Protein 7XP1 (pdb70)

Structure (mmCIF, N/CA/C/O backbone):
data_7XP1
#
_entry.id   7XP1
#
_cell.length_a   74.021
_cell.length_b   74.021
_cell.length_c   186.543
_cell.angle_alpha   90.000
_cell.angle_beta   90.000
_cell.angle_gamma   90.000
#
_symmetry.space_group_name_H-M   'I 41 2 2'
#
loop_
_entity.id
_entity.type
_entity.pdbx_description
1 polymer 'Probable transcriptional regulator'
2 non-polymer 'ZINC ION'
3 non-polymer 'ALPHA-METHYLISOCITRIC ACID'
4 non-polymer 'SULFATE ION'
5 non-polymer GLYCEROL
6 water water
#
loop_
_atom_site.group_PDB
_atom_site.id
_atom_site.type_symbol
_atom_site.label_atom_id
_atom_site.label_alt_id
_atom_site.label_comp_id
_atom_site.label_asym_id
_atom_site.label_entity_id
_atom_site.label_seq_id
_atom_site.pdbx_PDB_ins_code
_atom_site.Cartn_x
_atom_site.Cartn_y
_atom_site.Cartn_z
_atom_site.occupancy
_atom_site.B_iso_or_equiv
_atom_site.auth_seq_id
_atom_site.auth_comp_id
_atom_site.auth_asym_id
_atom_site.auth_atom_id
_atom_site.pdbx_PDB_model_num
ATOM 1 N N . GLU A 1 2 ? 11.870 1.372 -44.392 1.00 63.10 16 GLU A N 1
ATOM 2 C CA . GLU A 1 2 ? 10.466 1.594 -44.064 1.00 60.91 16 GLU A CA 1
ATOM 3 C C . GLU A 1 2 ? 9.622 1.728 -45.327 1.00 76.52 16 GLU A C 1
ATOM 4 O O . GLU A 1 2 ? 10.145 2.009 -46.407 1.00 74.50 16 GLU A O 1
ATOM 10 N N . THR A 1 3 ? 8.315 1.528 -45.189 1.00 78.88 17 THR A N 1
ATOM 11 C CA . THR A 1 3 ? 7.403 1.698 -46.309 1.00 87.08 17 THR A CA 1
ATOM 12 C C . THR A 1 3 ? 6.840 3.116 -46.325 1.00 68.99 17 THR A C 1
ATOM 13 O O . THR A 1 3 ? 6.966 3.878 -45.364 1.00 66.01 17 THR A O 1
ATOM 17 N N . LEU A 1 4 ? 6.205 3.464 -47.446 1.00 74.07 18 LEU A N 1
ATOM 18 C CA . LEU A 1 4 ? 5.598 4.784 -47.570 1.00 60.15 18 LEU A CA 1
ATOM 19 C C . LEU A 1 4 ? 4.458 4.955 -46.574 1.00 68.41 18 LEU A C 1
ATOM 20 O O . LEU A 1 4 ? 4.259 6.047 -46.026 1.00 62.20 18 LEU A O 1
ATOM 25 N N . SER A 1 5 ? 3.698 3.883 -46.326 1.00 71.36 19 SER A N 1
ATOM 26 C CA . SER A 1 5 ? 2.627 3.944 -45.338 1.00 73.20 19 SER A CA 1
ATOM 27 C C . SER A 1 5 ? 3.163 4.307 -43.961 1.00 65.51 19 SER A C 1
ATOM 28 O O . SER A 1 5 ? 2.469 4.963 -43.175 1.00 67.99 19 SER A O 1
ATOM 31 N N . GLU A 1 6 ? 4.395 3.896 -43.654 1.00 64.71 20 GLU A N 1
ATOM 32 C CA . GLU A 1 6 ? 5.011 4.259 -42.385 1.00 66.49 20 GLU A CA 1
ATOM 33 C C . GLU A 1 6 ? 5.575 5.674 -42.410 1.00 56.88 20 GLU A C 1
ATOM 34 O O . GLU A 1 6 ? 5.606 6.341 -41.371 1.00 49.43 20 GLU A O 1
ATOM 40 N N . HIS A 1 7 ? 6.018 6.146 -43.577 1.00 56.76 21 HIS A N 1
ATOM 41 C CA . HIS A 1 7 ? 6.574 7.492 -43.676 1.00 48.40 21 HIS A CA 1
ATOM 42 C C . HIS A 1 7 ? 5.514 8.545 -43.378 1.00 52.79 21 HIS A C 1
ATOM 43 O O . HIS A 1 7 ? 5.678 9.376 -42.477 1.00 52.36 21 HIS A O 1
ATOM 50 N N . VAL A 1 8 ? 4.410 8.522 -44.129 1.00 51.50 22 VAL A N 1
ATOM 51 C CA . VAL A 1 8 ? 3.342 9.493 -43.925 1.00 53.53 22 VAL A CA 1
ATOM 52 C C . VAL A 1 8 ? 2.723 9.367 -42.541 1.00 48.13 22 VAL A C 1
ATOM 53 O O . VAL A 1 8 ? 2.149 10.335 -42.030 1.00 42.64 22 VAL A O 1
ATOM 57 N N . PHE A 1 9 ? 2.826 8.195 -41.913 1.00 42.63 23 PHE A N 1
ATOM 58 C CA . PHE A 1 9 ? 2.340 8.045 -40.545 1.00 42.37 23 PHE A CA 1
ATOM 59 C C . PHE A 1 9 ? 3.090 8.975 -39.597 1.00 59.59 23 PHE A C 1
ATOM 60 O O . PHE A 1 9 ? 2.485 9.813 -38.919 1.00 53.18 23 PHE A O 1
ATOM 68 N N . ARG A 1 10 ? 4.418 8.836 -39.533 1.00 39.34 24 ARG A N 1
ATOM 69 C CA . ARG A 1 10 ? 5.188 9.628 -38.582 1.00 39.91 24 ARG A CA 1
ATOM 70 C C . ARG A 1 10 ? 5.254 11.097 -38.973 1.00 34.48 24 ARG A C 1
ATOM 71 O O . ARG A 1 10 ? 5.456 11.948 -38.101 1.00 34.25 24 ARG A O 1
ATOM 79 N N . LYS A 1 11 ? 5.084 11.416 -40.256 1.00 36.71 25 LYS A N 1
ATOM 80 C CA . LYS A 1 11 ? 5.067 12.816 -40.662 1.00 44.30 25 LYS A CA 1
ATOM 81 C C . LYS A 1 11 ? 3.797 13.512 -40.185 1.00 49.98 25 LYS A C 1
ATOM 82 O O . LYS A 1 11 ? 3.845 14.664 -39.738 1.00 48.77 25 LYS A O 1
ATOM 88 N N . ILE A 1 12 ? 2.653 12.829 -40.268 1.00 39.49 26 ILE A N 1
ATOM 89 C CA . ILE A 1 12 ? 1.415 13.402 -39.751 1.00 47.16 26 ILE A CA 1
ATOM 90 C C . ILE A 1 12 ? 1.416 13.390 -38.227 1.00 50.92 26 ILE A C 1
ATOM 91 O O . ILE A 1 12 ? 1.003 14.364 -37.585 1.00 47.93 26 ILE A O 1
ATOM 96 N N . GLN A 1 13 ? 1.881 12.290 -37.623 1.00 42.26 27 GLN A N 1
ATOM 97 C CA . GLN A 1 13 ? 1.934 12.207 -36.165 1.00 43.41 27 GLN A CA 1
ATOM 98 C C . GLN A 1 13 ? 2.783 13.329 -35.580 1.00 38.78 27 GLN A C 1
ATOM 99 O O . GLN A 1 13 ? 2.417 13.929 -34.563 1.00 46.60 27 GLN A O 1
ATOM 105 N N . SER A 1 14 ? 3.914 13.638 -36.219 1.00 37.01 28 SER A N 1
ATOM 106 C CA . SER A 1 14 ? 4.750 14.736 -35.746 1.00 42.46 28 SER A CA 1
ATOM 107 C C . SER A 1 14 ? 4.067 16.085 -35.934 1.00 42.66 28 SER A C 1
ATOM 108 O O . SER A 1 14 ? 4.257 16.991 -35.115 1.00 45.92 28 SER A O 1
ATOM 111 N N . ALA A 1 15 ? 3.271 16.238 -36.996 1.00 37.82 29 ALA A N 1
ATOM 112 C CA . ALA A 1 15 ? 2.550 17.487 -37.214 1.00 46.56 29 ALA A CA 1
ATOM 113 C C . ALA A 1 15 ? 1.422 17.685 -36.210 1.00 39.57 29 ALA A C 1
ATOM 114 O O . ALA A 1 15 ? 0.989 18.822 -35.998 1.00 40.44 29 ALA A O 1
ATOM 116 N N . ILE A 1 16 ? 0.938 16.614 -35.592 1.00 36.21 30 ILE A N 1
ATOM 117 C CA . ILE A 1 16 ? -0.111 16.725 -34.583 1.00 38.85 30 ILE A CA 1
ATOM 118 C C . ILE A 1 16 ? 0.474 16.997 -33.207 1.00 46.13 30 ILE A C 1
ATOM 119 O O . ILE A 1 16 ? -0.000 17.878 -32.484 1.00 48.87 30 ILE A O 1
ATOM 124 N N . VAL A 1 17 ? 1.509 16.242 -32.831 1.00 39.37 31 VAL A N 1
ATOM 125 C CA . VAL A 1 17 ? 2.121 16.411 -31.516 1.00 37.67 31 VAL A CA 1
ATOM 126 C C . VAL A 1 17 ? 2.724 17.804 -31.383 1.00 40.77 31 VAL A C 1
ATOM 127 O O . VAL A 1 17 ? 2.639 18.436 -30.323 1.00 42.87 31 VAL A O 1
ATOM 131 N N . SER A 1 18 ? 3.325 18.312 -32.458 1.00 40.99 32 SER A N 1
ATOM 132 C CA . SER A 1 18 ? 3.959 19.624 -32.443 1.00 41.38 32 SER A CA 1
ATOM 133 C C . SER A 1 18 ? 2.962 20.772 -32.506 1.00 46.94 32 SER A C 1
ATOM 134 O O . SER A 1 18 ? 3.376 21.934 -32.424 1.00 44.10 32 SER A O 1
ATOM 137 N N . GLY A 1 19 ? 1.669 20.487 -32.645 1.00 39.42 33 GLY A N 1
ATOM 138 C CA . GLY A 1 19 ? 0.687 21.532 -32.824 1.00 42.77 33 GLY A CA 1
ATOM 139 C C . GLY A 1 19 ? 0.647 22.130 -34.211 1.00 51.76 33 GLY A C 1
ATOM 140 O O . GLY A 1 19 ? -0.145 23.053 -34.445 1.00 52.27 33 GLY A O 1
ATOM 141 N N . GLU A 1 20 ? 1.489 21.646 -35.130 1.00 44.70 34 GLU A N 1
ATOM 142 C CA . GLU A 1 20 ? 1.436 22.083 -36.521 1.00 47.43 34 GLU A CA 1
ATOM 143 C C . GLU A 1 20 ? 0.017 21.984 -37.067 1.00 54.79 34 GLU A C 1
ATOM 144 O O . GLU A 1 20 ? -0.479 22.907 -37.723 1.00 57.12 34 GLU A O 1
ATOM 150 N N . ILE A 1 21 ? -0.652 20.868 -36.798 1.00 45.61 35 ILE A N 1
ATOM 151 C CA . ILE A 1 21 ? -2.081 20.722 -37.043 1.00 45.54 35 ILE A CA 1
ATOM 152 C C . ILE A 1 21 ? -2.794 20.962 -35.719 1.00 49.15 35 ILE A C 1
ATOM 153 O O . ILE A 1 21 ? -2.500 20.298 -34.717 1.00 55.29 35 ILE A O 1
ATOM 158 N N . ALA A 1 22 ? -3.723 21.915 -35.714 1.00 53.76 36 ALA A N 1
ATOM 159 C CA . ALA A 1 22 ? -4.345 22.346 -34.470 1.00 55.62 36 ALA A CA 1
ATOM 160 C C . ALA A 1 22 ? -5.165 21.212 -33.856 1.00 50.46 36 ALA A C 1
ATOM 161 O O . ALA A 1 22 ? -5.802 20.441 -34.580 1.00 42.90 36 ALA A O 1
ATOM 163 N N . PRO A 1 23 ? -5.154 21.077 -32.531 1.00 43.04 37 PRO A N 1
ATOM 164 C CA . PRO A 1 23 ? -6.019 20.082 -31.885 1.00 46.63 37 PRO A CA 1
ATOM 165 C C . PRO A 1 23 ? -7.485 20.365 -32.181 1.00 51.69 37 PRO A C 1
ATOM 166 O O . PRO A 1 23 ? -7.976 21.477 -31.976 1.00 51.05 37 PRO A O 1
ATOM 170 N N . GLY A 1 24 ? -8.180 19.346 -32.679 1.00 47.12 38 GLY A N 1
ATOM 171 C CA . GLY A 1 24 ? -9.573 19.479 -33.042 1.00 41.38 38 GLY A CA 1
ATOM 172 C C . GLY A 1 24 ? -9.830 19.851 -34.484 1.00 49.54 38 GLY A C 1
ATOM 173 O O . GLY A 1 24 ? -10.992 20.070 -34.850 1.00 60.55 38 GLY A O 1
ATOM 174 N N . SER A 1 25 ? -8.794 19.926 -35.315 1.00 50.94 39 SER A N 1
ATOM 175 C CA . SER A 1 25 ? -8.977 20.308 -36.706 1.00 52.90 39 SER A CA 1
ATOM 176 C C . SER A 1 25 ? -9.625 19.180 -37.501 1.00 57.40 39 SER A C 1
ATOM 177 O O . SER A 1 25 ? -9.545 18.001 -37.149 1.00 64.75 39 SER A O 1
ATOM 180 N N . LYS A 1 26 ? -10.273 19.564 -38.596 1.00 64.82 40 LYS A N 1
ATOM 181 C CA . LYS A 1 26 ? -10.798 18.599 -39.552 1.00 57.06 40 LYS A CA 1
ATOM 182 C C . LYS A 1 26 ? -9.674 18.175 -40.489 1.00 55.56 40 LYS A C 1
ATOM 183 O O . LYS A 1 26 ? -9.149 18.995 -41.251 1.00 59.09 40 LYS A O 1
ATOM 189 N N . ILE A 1 27 ? -9.290 16.906 -40.423 1.00 50.87 41 ILE A N 1
ATOM 190 C CA . ILE A 1 27 ? -8.252 16.383 -41.304 1.00 62.86 41 ILE A CA 1
ATOM 191 C C . ILE A 1 27 ? -8.845 16.172 -42.689 1.00 66.31 41 ILE A C 1
ATOM 192 O O . ILE A 1 27 ? -9.848 15.465 -42.848 1.00 62.18 41 ILE A O 1
ATOM 197 N N . SER A 1 28 ? -8.234 16.791 -43.693 1.00 61.62 42 SER A N 1
ATOM 198 C CA . SER A 1 28 ? -8.719 16.716 -45.068 1.00 77.53 42 SER A CA 1
ATOM 199 C C . SER A 1 28 ? -7.904 15.659 -45.803 1.00 77.99 42 SER A C 1
ATOM 200 O O . SER A 1 28 ? -6.774 15.912 -46.230 1.00 59.83 42 SER A O 1
ATOM 203 N N . GLU A 1 29 ? -8.486 14.470 -45.941 1.00 79.65 43 GLU A N 1
ATOM 204 C CA . GLU A 1 29 ? -7.832 13.384 -46.668 1.00 79.67 43 GLU A CA 1
ATOM 205 C C . GLU A 1 29 ? -7.405 13.760 -48.086 1.00 85.82 43 GLU A C 1
ATOM 206 O O . GLU A 1 29 ? -6.309 13.341 -48.495 1.00 76.81 43 GLU A O 1
ATOM 212 N N . PRO A 1 30 ? -8.187 14.528 -48.884 1.00 95.50 44 PRO A N 1
ATOM 213 C CA . PRO A 1 30 ? -7.691 14.938 -50.208 1.00 89.80 44 PRO A CA 1
ATOM 214 C C . PRO A 1 30 ? -6.441 15.806 -50.153 1.00 77.41 44 PRO A C 1
ATOM 215 O O . PRO A 1 30 ? -5.421 15.456 -50.753 1.00 66.96 44 PRO A O 1
ATOM 219 N N . GLU A 1 31 ? -6.505 16.938 -49.446 1.00 81.44 45 GLU A N 1
ATOM 220 C CA . GLU A 1 31 ? -5.353 17.833 -49.382 1.00 72.93 45 GLU A CA 1
ATOM 221 C C . GLU A 1 31 ? -4.161 17.200 -48.679 1.00 81.49 45 GLU A C 1
ATOM 222 O O . GLU A 1 31 ? -3.026 17.643 -48.888 1.00 74.50 45 GLU A O 1
ATOM 228 N N . LEU A 1 32 ? -4.389 16.181 -47.849 1.00 77.75 46 LEU A N 1
ATOM 229 C CA . LEU A 1 32 ? -3.271 15.477 -47.232 1.00 84.66 46 LEU A CA 1
ATOM 230 C C . LEU A 1 32 ? -2.625 14.502 -48.209 1.00 87.92 46 LEU A C 1
ATOM 231 O O . LEU A 1 32 ? -1.395 14.382 -48.249 1.00 79.98 46 LEU A O 1
ATOM 236 N N . ALA A 1 33 ? -3.437 13.801 -49.007 1.00 78.85 47 ALA A N 1
ATOM 237 C CA . ALA A 1 33 ? -2.894 12.921 -50.035 1.00 80.4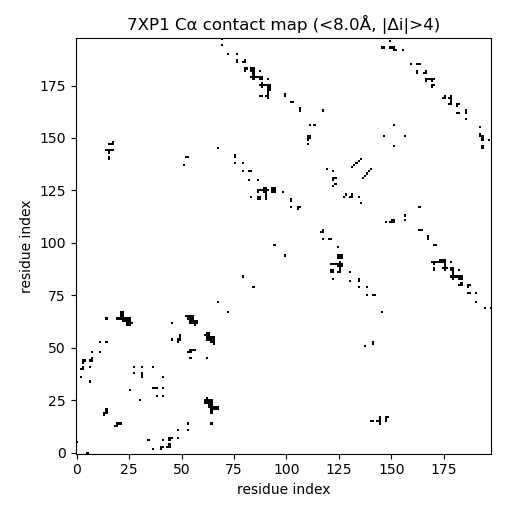6 47 ALA A CA 1
ATOM 238 C C . ALA A 1 33 ? -2.120 13.690 -51.095 1.00 87.57 47 ALA A C 1
ATOM 239 O O . ALA A 1 33 ? -1.249 13.113 -51.755 1.00 77.07 47 ALA A O 1
ATOM 241 N N . ARG A 1 34 ? -2.422 14.976 -51.278 1.00 74.06 48 ARG A N 1
ATOM 242 C CA . ARG A 1 34 ? -1.669 15.795 -52.218 1.00 83.95 48 ARG A CA 1
ATOM 243 C C . ARG A 1 34 ? -0.384 16.329 -51.600 1.00 91.28 48 ARG A C 1
ATOM 244 O O . ARG A 1 34 ? 0.597 16.556 -52.318 1.00 91.59 48 ARG A O 1
ATOM 252 N N . THR A 1 35 ? -0.368 16.530 -50.280 1.00 84.04 49 THR A N 1
ATOM 253 C CA . THR A 1 35 ? 0.825 17.054 -49.622 1.00 72.43 49 THR A CA 1
ATOM 254 C C . THR A 1 35 ? 1.964 16.042 -49.652 1.00 90.81 49 THR A C 1
ATOM 255 O O . THR A 1 35 ? 3.128 16.414 -49.845 1.00 84.75 49 THR A O 1
ATOM 259 N N . TYR A 1 36 ? 1.651 14.757 -49.468 1.00 96.71 50 TYR A N 1
ATOM 260 C CA . TYR A 1 36 ? 2.661 13.708 -49.431 1.00 80.18 50 TYR A CA 1
ATOM 261 C C . TYR A 1 36 ? 2.654 12.811 -50.661 1.00 79.04 50 TYR A C 1
ATOM 262 O O . TYR A 1 36 ? 3.597 12.031 -50.839 1.00 65.14 50 TYR A O 1
ATOM 271 N N . GLY A 1 37 ? 1.627 12.890 -51.503 1.00 83.05 51 GLY A N 1
ATOM 272 C CA . GLY A 1 37 ? 1.589 12.118 -52.731 1.00 81.51 51 GLY A CA 1
ATOM 273 C C . GLY A 1 37 ? 1.470 10.620 -52.532 1.00 79.42 51 GLY A C 1
ATOM 274 O O . GLY A 1 37 ? 2.347 9.862 -52.957 1.00 71.44 51 GLY A O 1
ATOM 275 N N . ILE A 1 38 ? 0.396 10.180 -51.875 1.00 74.30 52 ILE A N 1
ATOM 276 C CA . ILE A 1 38 ? 0.110 8.762 -51.696 1.00 71.57 52 ILE A CA 1
ATOM 277 C C . ILE A 1 38 ? -1.364 8.527 -51.994 1.00 81.30 52 ILE A C 1
ATOM 278 O O . ILE A 1 38 ? -2.191 9.439 -51.896 1.00 76.32 52 ILE A O 1
ATOM 283 N N . SER A 1 39 ? -1.692 7.294 -52.370 1.00 84.00 53 SER A N 1
ATOM 284 C CA . SER A 1 39 ? -3.073 6.954 -52.666 1.00 87.71 53 SER A CA 1
ATOM 285 C C . SER A 1 39 ? -3.872 6.804 -51.373 1.00 89.32 53 SER A C 1
ATOM 286 O O . SER A 1 39 ? -3.327 6.799 -50.266 1.00 85.83 53 SER A O 1
ATOM 289 N N . ARG A 1 40 ? -5.192 6.682 -51.527 1.00 90.83 54 ARG A N 1
ATOM 290 C CA . ARG A 1 40 ? -6.080 6.665 -50.370 1.00 89.77 54 ARG A CA 1
ATOM 291 C C . ARG A 1 40 ? -5.998 5.364 -49.583 1.00 85.56 54 ARG A C 1
ATOM 292 O O . ARG A 1 40 ? -6.428 5.331 -48.426 1.00 77.06 54 ARG A O 1
ATOM 300 N N . GLY A 1 41 ? -5.464 4.299 -50.177 1.00 97.25 55 GLY A N 1
ATOM 301 C CA . GLY A 1 41 ? -5.282 3.048 -49.481 1.00 87.30 55 GLY A CA 1
ATOM 302 C C . GLY A 1 41 ? -4.305 3.170 -48.328 1.00 92.76 55 GLY A C 1
ATOM 303 O O . GLY A 1 41 ? -4.670 3.028 -47.157 1.00 77.09 55 GLY A O 1
ATOM 304 N N . PRO A 1 42 ? -3.033 3.430 -48.641 1.00 88.10 56 PRO A N 1
ATOM 305 C CA . PRO A 1 42 ? -2.052 3.653 -47.567 1.00 87.42 56 PRO A CA 1
ATOM 306 C C . PRO A 1 42 ? -2.371 4.854 -46.696 1.00 82.20 56 PRO A C 1
ATOM 307 O O . PRO A 1 42 ? -2.006 4.859 -45.513 1.00 73.76 56 PRO A O 1
ATOM 311 N N . LEU A 1 43 ? -3.039 5.875 -47.240 1.00 74.28 57 LEU A N 1
ATOM 312 C CA . LEU A 1 43 ? -3.428 7.017 -46.420 1.00 70.91 57 LEU A CA 1
ATOM 313 C C . LEU A 1 43 ? -4.438 6.604 -45.357 1.00 71.06 57 LEU A C 1
ATOM 314 O O . LEU A 1 43 ? -4.262 6.904 -44.170 1.00 72.15 57 LEU A O 1
ATOM 319 N N . ARG A 1 44 ? -5.508 5.914 -45.765 1.00 72.77 58 ARG A N 1
ATOM 320 C CA . ARG A 1 44 ? -6.477 5.420 -44.793 1.00 78.00 58 ARG A CA 1
ATOM 321 C C . ARG A 1 44 ? -5.835 4.446 -43.815 1.00 67.76 58 ARG A C 1
ATOM 322 O O . ARG A 1 44 ? -6.270 4.346 -42.662 1.00 52.27 58 ARG A O 1
ATOM 330 N N . GLU A 1 45 ? -4.798 3.728 -44.253 1.00 65.45 59 GLU A N 1
ATOM 331 C CA . GLU A 1 45 ? -4.074 2.850 -43.341 1.00 60.93 59 GLU A CA 1
ATOM 332 C C . GLU A 1 45 ? -3.394 3.650 -42.237 1.00 59.09 59 GLU A C 1
ATOM 333 O O . GLU A 1 45 ? -3.361 3.219 -41.078 1.00 48.16 59 GLU A O 1
ATOM 335 N N . ALA A 1 46 ? -2.859 4.828 -42.573 1.00 50.85 60 ALA A N 1
ATOM 336 C CA . ALA A 1 46 ? -2.175 5.643 -41.573 1.00 52.19 60 ALA A CA 1
ATOM 337 C C . ALA A 1 46 ? -3.162 6.277 -40.600 1.00 53.61 60 ALA A C 1
ATOM 338 O O . ALA A 1 46 ? -2.892 6.351 -39.395 1.00 45.28 60 ALA A O 1
ATOM 340 N N . ILE A 1 47 ? -4.308 6.742 -41.100 1.00 51.42 61 ILE A N 1
ATOM 341 C CA . ILE A 1 47 ? -5.295 7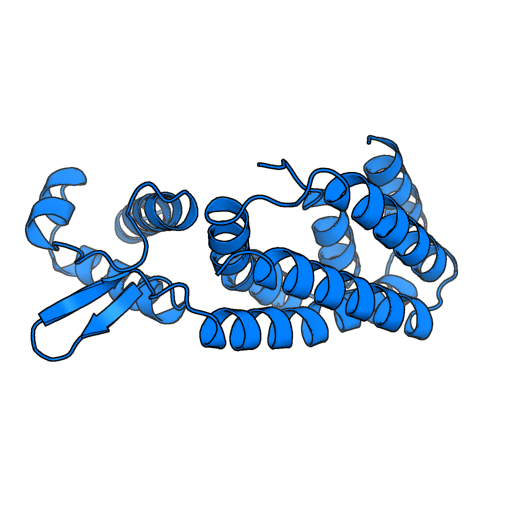.373 -40.228 1.00 50.15 61 ILE A CA 1
ATOM 342 C C . ILE A 1 47 ? -5.838 6.369 -39.221 1.00 53.50 61 ILE A C 1
ATOM 343 O O . ILE A 1 47 ? -6.075 6.704 -38.054 1.00 51.26 61 ILE A O 1
ATOM 348 N N . HIS A 1 48 ? -6.040 5.121 -39.654 1.00 53.88 62 HIS A N 1
ATOM 349 C CA . HIS A 1 48 ? -6.562 4.093 -38.758 1.00 53.04 62 HIS A CA 1
ATOM 350 C C . HIS A 1 48 ? -5.642 3.892 -37.559 1.00 60.14 62 HIS A C 1
ATOM 351 O O . HIS A 1 48 ? -6.097 3.861 -36.409 1.00 52.56 62 HIS A O 1
ATOM 358 N N . ARG A 1 49 ? -4.338 3.753 -37.812 1.00 62.73 63 ARG A N 1
ATOM 359 C CA . ARG A 1 49 ? -3.377 3.660 -36.718 1.00 56.61 63 ARG A CA 1
ATOM 360 C C . ARG A 1 49 ? -3.387 4.930 -35.882 1.00 46.75 63 ARG A C 1
ATOM 361 O O . ARG A 1 49 ? -3.380 4.880 -34.647 1.00 47.52 63 ARG A O 1
ATOM 369 N N . LEU A 1 50 ? -3.391 6.083 -36.552 1.00 45.88 64 LEU A N 1
ATOM 370 C CA . LEU A 1 50 ? -3.385 7.362 -35.854 1.00 44.86 64 LEU A CA 1
ATOM 371 C C . LEU A 1 50 ? -4.610 7.520 -34.965 1.00 41.19 64 LEU A C 1
ATOM 372 O O . LEU A 1 50 ? -4.524 8.125 -33.890 1.00 42.02 64 LEU A O 1
ATOM 377 N N . GLU A 1 51 ? -5.755 6.982 -35.389 1.00 46.29 65 GLU A N 1
ATOM 378 C CA . GLU A 1 51 ? -6.926 6.973 -34.521 1.00 42.64 65 GLU A CA 1
ATOM 379 C C . GLU A 1 51 ? -6.749 6.007 -33.358 1.00 48.23 65 GLU A C 1
ATOM 380 O O . GLU A 1 51 ? -7.249 6.269 -32.257 1.00 41.35 65 GLU A O 1
ATOM 386 N N . GLY A 1 52 ? -6.042 4.897 -33.579 1.00 48.64 66 GLY A N 1
ATOM 387 C CA . GLY A 1 52 ? -5.815 3.948 -32.500 1.00 37.00 66 GLY A CA 1
ATOM 388 C C . GLY A 1 52 ? -5.069 4.560 -31.331 1.00 47.76 66 GLY A C 1
ATOM 389 O O . GLY A 1 52 ? -5.431 4.345 -30.171 1.00 55.74 66 GLY A O 1
ATOM 390 N N . LEU A 1 53 ? -4.031 5.345 -31.616 1.00 49.53 67 LEU A N 1
ATOM 391 C CA . LEU A 1 53 ? -3.240 5.998 -30.582 1.00 47.46 67 LEU A CA 1
ATOM 392 C C . LEU A 1 53 ? -3.908 7.249 -30.020 1.00 52.90 67 LEU A C 1
ATOM 393 O O . LEU A 1 53 ? -3.233 8.046 -29.353 1.00 53.87 67 LEU A O 1
ATOM 398 N N . ARG A 1 54 ? -5.207 7.430 -30.272 1.00 45.69 68 ARG A N 1
ATOM 399 C CA . ARG A 1 54 ? -5.978 8.576 -29.783 1.00 46.52 68 ARG A CA 1
ATOM 400 C C . ARG A 1 54 ? -5.390 9.909 -30.246 1.00 56.66 68 ARG A C 1
ATOM 401 O O . ARG A 1 54 ? -5.531 10.929 -29.567 1.00 48.18 68 ARG A O 1
ATOM 409 N N . LEU A 1 55 ? -4.724 9.917 -31.402 1.00 54.94 69 LEU A N 1
ATOM 410 C CA . LEU A 1 55 ? -4.276 11.167 -32.011 1.00 50.17 69 LEU A CA 1
ATOM 411 C C . LEU A 1 55 ? -5.369 11.757 -32.899 1.00 54.45 69 LEU A C 1
ATOM 412 O O . LEU A 1 55 ? -5.770 12.911 -32.718 1.00 59.56 69 LEU A O 1
ATOM 417 N N . LEU A 1 56 ? -5.854 10.979 -33.859 1.00 50.54 70 LEU A N 1
ATOM 418 C CA . LEU A 1 56 ? -7.069 11.323 -34.578 1.00 58.31 70 LEU A CA 1
ATOM 419 C C . LEU A 1 56 ? -8.267 10.633 -33.940 1.00 61.73 70 LEU A C 1
ATOM 420 O O . LEU A 1 56 ? -8.140 9.590 -33.293 1.00 49.77 70 LEU A O 1
ATOM 425 N N . VAL A 1 57 ? -9.437 11.235 -34.120 1.00 49.05 71 VAL A N 1
ATOM 426 C CA . VAL A 1 57 ? -10.699 10.640 -33.707 1.00 49.44 71 VAL A CA 1
ATOM 427 C C . VAL A 1 57 ? -11.606 10.576 -34.927 1.00 43.98 71 VAL A C 1
ATOM 428 O O . VAL A 1 57 ? -11.614 11.493 -35.757 1.00 56.66 71 VAL A O 1
ATOM 432 N N . ARG A 1 58 ? -12.341 9.479 -35.052 1.00 34.13 72 ARG A N 1
ATOM 433 C CA . ARG A 1 58 ? -13.195 9.251 -36.207 1.00 49.66 72 ARG A CA 1
ATOM 434 C C . ARG A 1 58 ? -14.584 9.820 -35.946 1.00 41.05 72 ARG A C 1
ATOM 435 O O . ARG A 1 58 ? -15.165 9.594 -34.879 1.00 33.99 72 ARG A O 1
ATOM 443 N N . VAL A 1 59 ? -15.102 10.558 -36.913 1.00 45.79 73 VAL A N 1
ATOM 444 C CA . VAL A 1 59 ? -16.463 11.092 -36.878 1.00 67.32 73 VAL A CA 1
ATOM 445 C C . VAL A 1 59 ? -17.280 10.347 -37.923 1.00 67.86 73 VAL A C 1
ATOM 446 O O . VAL A 1 59 ? -16.850 10.258 -39.080 1.00 62.36 73 VAL A O 1
ATOM 450 N N . PRO A 1 60 ? -18.445 9.790 -37.564 1.00 64.24 74 PRO A N 1
ATOM 451 C CA . PRO A 1 60 ? -19.191 8.928 -38.496 1.00 77.61 74 PRO A CA 1
ATOM 452 C C . PRO A 1 60 ? -19.500 9.560 -39.846 1.00 81.53 74 PRO A C 1
ATOM 453 O O . PRO A 1 60 ? -19.067 9.049 -40.885 1.00 82.23 74 PRO A O 1
ATOM 457 N N . HIS A 1 61 ? -20.246 10.662 -39.851 1.00 64.77 75 HIS A N 1
ATOM 458 C CA . HIS A 1 61 ? -20.725 11.258 -41.091 1.00 79.90 75 HIS A CA 1
ATOM 459 C C . HIS A 1 61 ? -19.774 12.296 -41.674 1.00 81.80 75 HIS A C 1
ATOM 460 O O . HIS A 1 61 ? -20.107 12.915 -42.690 1.00 97.80 75 HIS A O 1
ATOM 467 N N . VAL A 1 62 ? -18.607 12.504 -41.066 1.00 79.22 76 VAL A N 1
ATOM 468 C CA . VAL A 1 62 ? -17.634 13.462 -41.580 1.00 70.57 76 VAL A CA 1
ATOM 469 C C . VAL A 1 62 ? -16.348 12.734 -41.948 1.00 72.65 76 VAL A C 1
ATOM 470 O O . VAL A 1 62 ? -16.119 12.404 -43.117 1.00 86.20 76 VAL A O 1
ATOM 474 N N . GLY A 1 63 ? -15.502 12.482 -40.953 1.00 65.31 77 GLY A N 1
ATOM 475 C CA . GLY A 1 63 ? -14.237 11.814 -41.182 1.00 43.81 77 GLY A CA 1
ATOM 476 C C . GLY A 1 63 ? -13.357 11.795 -39.950 1.00 51.58 77 GLY A C 1
ATOM 477 O O . GLY A 1 63 ? -13.831 11.508 -38.847 1.00 52.85 77 GLY A O 1
ATOM 478 N N . ALA A 1 64 ? -12.075 12.103 -40.121 1.00 55.31 78 ALA A N 1
ATOM 479 C CA . ALA A 1 64 ? -11.121 12.110 -39.023 1.00 52.28 78 ALA A CA 1
ATOM 480 C C . ALA A 1 64 ? -10.868 13.533 -38.539 1.00 55.58 78 ALA A C 1
ATOM 481 O O . ALA A 1 64 ? -10.862 14.488 -39.321 1.00 50.45 78 ALA A O 1
ATOM 483 N N . ARG A 1 65 ? -10.657 13.660 -37.232 1.00 47.20 79 ARG A N 1
ATOM 484 C CA . ARG A 1 65 ? -10.439 14.944 -36.585 1.00 44.99 79 ARG A CA 1
ATOM 485 C C . ARG A 1 65 ? -9.336 14.782 -35.553 1.00 47.25 79 ARG A C 1
ATOM 486 O O . ARG A 1 65 ? -9.231 13.732 -34.914 1.00 61.02 79 ARG A O 1
ATOM 494 N N . VAL A 1 66 ? -8.498 15.812 -35.410 1.00 44.86 80 VAL A N 1
ATOM 495 C CA . VAL A 1 66 ? -7.470 15.781 -34.380 1.00 42.94 80 VAL A CA 1
ATOM 496 C C . VAL A 1 66 ? -8.139 15.742 -33.009 1.00 43.70 80 VAL A C 1
ATOM 497 O O . VAL A 1 66 ? -9.225 16.301 -32.804 1.00 51.69 80 VAL A O 1
ATOM 501 N N . VAL A 1 67 ? -7.488 15.058 -32.064 1.00 45.47 81 VAL A N 1
ATOM 502 C CA . VAL A 1 67 ? -8.106 14.790 -30.773 1.00 49.70 81 VAL A CA 1
ATOM 503 C C . VAL A 1 67 ? -8.466 16.101 -30.074 1.00 52.81 81 VAL A C 1
ATOM 504 O O . VAL A 1 67 ? -7.830 17.144 -30.279 1.00 49.78 81 VAL A O 1
ATOM 508 N N . SER A 1 68 ? -9.519 16.046 -29.253 1.00 61.43 82 SER A N 1
ATOM 509 C CA . SER A 1 68 ? -10.051 17.254 -28.631 1.00 57.93 82 SER A CA 1
ATOM 510 C C . SER A 1 68 ? -9.052 17.920 -27.693 1.00 61.24 82 SER A C 1
ATOM 511 O O . SER A 1 68 ? -9.156 19.129 -27.461 1.00 58.24 82 SER A O 1
ATOM 514 N N . LEU A 1 69 ? -8.090 17.165 -27.155 1.00 47.83 83 LEU A N 1
ATOM 515 C CA . LEU A 1 69 ? -7.154 17.675 -26.151 1.00 39.60 83 LEU A CA 1
ATOM 516 C C . LEU A 1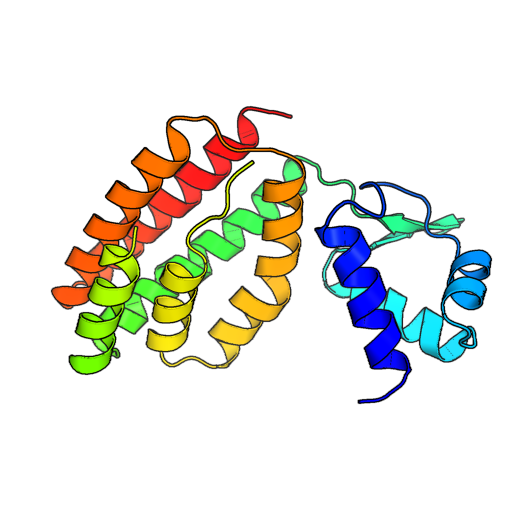 69 ? -7.897 18.237 -24.941 1.00 48.21 83 LEU A C 1
ATOM 517 O O . LEU A 1 69 ? -7.553 19.294 -24.408 1.00 48.10 83 LEU A O 1
ATOM 522 N N . SER A 1 70 ? -8.919 17.507 -24.500 1.00 43.57 84 SER A N 1
ATOM 523 C CA . SER A 1 70 ? -9.797 17.940 -23.428 1.00 46.57 84 SER A CA 1
ATOM 524 C C . SER A 1 70 ? -9.219 17.558 -22.066 1.00 46.43 84 SER A C 1
ATOM 525 O O . SER A 1 70 ? -8.112 17.026 -21.953 1.00 43.10 84 SER A O 1
ATOM 528 N N . HIS A 1 71 ? -9.988 17.836 -21.012 1.00 54.12 85 HIS A N 1
ATOM 529 C CA . HIS A 1 71 ? -9.556 17.497 -19.661 1.00 31.11 85 HIS A CA 1
ATOM 530 C C . HIS A 1 71 ? -9.749 16.015 -19.367 1.00 38.14 85 HIS A C 1
ATOM 531 O O . HIS A 1 71 ? -8.924 15.405 -18.678 1.00 38.57 85 HIS A O 1
ATOM 538 N N . ALA A 1 72 ? -10.835 15.424 -19.871 1.00 43.09 86 ALA A N 1
ATOM 539 C CA . ALA A 1 72 ? -11.073 14.003 -19.643 1.00 24.08 86 ALA A CA 1
ATOM 540 C C . ALA A 1 72 ? -9.964 13.157 -20.254 1.00 28.95 86 ALA A C 1
ATOM 541 O O . ALA A 1 72 ? -9.531 12.163 -19.659 1.00 35.70 86 ALA A O 1
ATOM 543 N N . GLU A 1 73 ? -9.485 13.542 -21.438 1.00 31.75 87 GLU A N 1
ATOM 544 C CA . GLU A 1 73 ? -8.410 12.792 -22.077 1.00 44.14 87 GLU A CA 1
ATOM 545 C C . GLU A 1 73 ? -7.108 12.914 -21.298 1.00 31.52 87 GLU A C 1
ATOM 546 O O . GLU A 1 73 ? -6.304 11.975 -21.287 1.00 24.21 87 GLU A O 1
ATOM 552 N N . LEU A 1 74 ? -6.888 14.053 -20.634 1.00 26.13 88 LEU A N 1
ATOM 553 C CA . LEU A 1 74 ? -5.707 14.202 -19.789 1.00 29.31 88 LEU A CA 1
ATOM 554 C C . LEU A 1 74 ? -5.769 13.265 -18.590 1.00 28.95 88 LEU A C 1
ATOM 555 O O . LEU A 1 74 ? -4.760 12.651 -18.222 1.00 17.92 88 LEU A O 1
ATOM 560 N N . ILE A 1 75 ? -6.944 13.147 -17.965 1.00 22.81 89 ILE A N 1
ATOM 561 C CA . ILE A 1 75 ? -7.118 12.193 -16.873 1.00 18.22 89 ILE A CA 1
ATOM 562 C C . ILE A 1 75 ? -6.870 10.776 -17.370 1.00 17.30 89 ILE A C 1
ATOM 563 O O . ILE A 1 75 ? -6.146 9.995 -16.742 1.00 15.34 89 ILE A O 1
ATOM 568 N N . GLU A 1 76 ? -7.472 10.426 -18.512 1.00 18.88 90 GLU A N 1
ATOM 569 C CA . GLU A 1 76 ? -7.256 9.113 -19.111 1.00 17.51 90 GLU A CA 1
ATOM 570 C C . GLU A 1 76 ? -5.774 8.837 -19.318 1.00 22.15 90 GLU A C 1
ATOM 571 O O . GLU A 1 76 ? -5.292 7.733 -19.044 1.00 19.89 90 GLU A O 1
ATOM 577 N N . LEU A 1 77 ? -5.036 9.838 -19.796 1.00 26.52 91 LEU A N 1
ATOM 578 C CA . LEU A 1 77 ? -3.641 9.632 -20.164 1.00 21.31 91 LEU A CA 1
ATOM 579 C C . LEU A 1 77 ? -2.749 9.537 -18.933 1.00 25.75 91 LEU A C 1
ATOM 580 O O . LEU A 1 77 ? -1.952 8.599 -18.803 1.00 17.79 91 LEU A O 1
ATOM 585 N N . TYR A 1 78 ? -2.866 10.502 -18.017 1.00 23.21 92 TYR A N 1
ATOM 586 C CA . TYR A 1 78 ? -1.984 10.528 -16.857 1.00 18.90 92 TYR A CA 1
ATOM 587 C C . TYR A 1 78 ? -2.296 9.416 -15.863 1.00 19.97 92 TYR A C 1
ATOM 588 O O . TYR A 1 78 ? -1.419 9.038 -15.078 1.00 15.23 92 TYR A O 1
ATOM 597 N N . GLU A 1 79 ? -3.521 8.889 -15.879 1.00 16.18 93 GLU A N 1
ATOM 598 C CA . GLU A 1 79 ? -3.835 7.701 -15.093 1.00 12.37 93 GLU A CA 1
ATOM 599 C C . GLU A 1 79 ? -2.935 6.537 -15.487 1.00 18.48 93 GLU A C 1
ATOM 600 O O . GLU A 1 79 ? -2.237 5.958 -14.646 1.00 17.35 93 GLU A O 1
ATOM 606 N N . ILE A 1 80 ? -2.952 6.173 -16.773 1.00 17.76 94 ILE A N 1
ATOM 607 C CA . ILE A 1 80 ? -2.128 5.068 -17.257 1.00 18.24 94 ILE A CA 1
ATOM 608 C C . ILE A 1 80 ? -0.655 5.359 -17.017 1.00 17.47 94 ILE A C 1
ATOM 609 O O . ILE A 1 80 ? 0.120 4.465 -16.655 1.00 20.76 94 ILE A O 1
ATOM 614 N N . ARG A 1 81 ? -0.243 6.613 -17.217 1.00 14.79 95 ARG A N 1
ATOM 615 C CA . ARG A 1 81 ? 1.161 6.960 -17.040 1.00 20.70 95 ARG A CA 1
ATOM 616 C C . ARG A 1 81 ? 1.590 6.820 -15.586 1.00 18.21 95 ARG A C 1
ATOM 617 O O . ARG A 1 81 ? 2.729 6.424 -15.314 1.00 16.13 95 ARG A O 1
ATOM 625 N N . GLU A 1 82 ? 0.697 7.129 -14.645 1.00 14.85 96 GLU A N 1
ATOM 626 C CA . GLU A 1 82 ? 1.018 6.960 -13.232 1.00 13.91 96 GLU A CA 1
ATOM 627 C C . GLU A 1 82 ? 1.236 5.490 -12.893 1.00 19.98 96 GLU A C 1
ATOM 628 O O . GLU A 1 82 ? 2.238 5.127 -12.266 1.00 14.66 96 GLU A O 1
ATOM 634 N N . SER A 1 83 ? 0.309 4.627 -13.312 1.00 12.54 97 SER A N 1
ATOM 635 C CA . SER A 1 83 ? 0.421 3.208 -12.996 1.00 14.71 97 SER A CA 1
ATOM 636 C C . SER A 1 83 ? 1.639 2.582 -13.665 1.00 20.74 97 SER A C 1
ATOM 637 O O . SER A 1 83 ? 2.319 1.738 -13.069 1.00 22.86 97 SER A O 1
ATOM 640 N N . LEU A 1 84 ? 1.939 2.989 -14.901 1.00 10.82 98 LEU A N 1
ATOM 641 C CA . LEU A 1 84 ? 3.022 2.355 -15.647 1.00 18.90 98 LEU A CA 1
ATOM 642 C C . LEU A 1 84 ? 4.388 2.899 -15.237 1.00 22.96 98 LEU A C 1
ATOM 643 O O . LEU A 1 84 ? 5.325 2.127 -15.002 1.00 18.18 98 LEU A O 1
ATOM 648 N N . GLU A 1 85 ? 4.527 4.226 -15.159 1.00 17.38 99 GLU A N 1
ATOM 649 C CA . GLU A 1 85 ? 5.813 4.802 -14.772 1.00 20.12 99 GLU A CA 1
ATOM 650 C C . GLU A 1 85 ? 6.152 4.473 -13.324 1.00 24.66 99 GLU A C 1
ATOM 651 O O . GLU A 1 85 ? 7.319 4.223 -12.996 1.00 21.08 99 GLU A O 1
ATOM 657 N N . GLY A 1 86 ? 5.151 4.477 -12.441 1.00 18.90 100 GLY A N 1
ATOM 658 C CA . GLY A 1 86 ? 5.403 4.096 -11.061 1.00 18.60 100 GLY A CA 1
ATOM 659 C C . GLY A 1 86 ? 5.924 2.677 -10.953 1.00 11.46 100 GLY A C 1
ATOM 660 O O . GLY A 1 86 ? 6.885 2.403 -10.230 1.00 11.77 100 GLY A O 1
ATOM 661 N N . MET A 1 87 ? 5.299 1.757 -11.689 1.00 14.79 101 MET A N 1
ATOM 662 C CA . MET A 1 87 ? 5.777 0.381 -11.712 1.00 11.28 101 MET A CA 1
ATOM 663 C C . MET A 1 87 ? 7.155 0.291 -12.354 1.00 15.42 101 MET A C 1
ATOM 664 O O . MET A 1 87 ? 7.989 -0.522 -11.939 1.00 21.56 101 MET A O 1
ATOM 669 N N . ALA A 1 88 ? 7.417 1.127 -13.361 1.00 13.15 102 ALA A N 1
ATOM 670 C CA . ALA A 1 88 ? 8.750 1.177 -13.949 1.00 16.71 102 ALA A CA 1
ATOM 671 C C . ALA A 1 88 ? 9.801 1.518 -12.899 1.00 22.02 102 ALA A C 1
ATOM 672 O O . ALA A 1 88 ? 10.890 0.934 -12.891 1.00 21.76 102 ALA A O 1
ATOM 674 N N . CYS A 1 89 ? 9.486 2.452 -11.995 1.00 23.77 103 CYS A N 1
ATOM 675 C CA . CYS A 1 89 ? 10.423 2.796 -10.929 1.00 16.13 103 CYS A CA 1
ATOM 676 C C . CYS A 1 89 ? 10.619 1.634 -9.967 1.00 13.43 103 CYS A C 1
ATOM 677 O O . CYS A 1 89 ? 11.740 1.374 -9.517 1.00 16.23 103 CYS A O 1
ATOM 680 N N . ARG A 1 90 ? 9.536 0.930 -9.635 1.00 14.09 104 ARG A N 1
ATOM 681 C CA . ARG A 1 90 ? 9.643 -0.243 -8.774 1.00 17.38 104 ARG A CA 1
ATOM 682 C C . ARG A 1 90 ? 10.560 -1.292 -9.395 1.00 15.01 104 ARG A C 1
ATOM 683 O O . ARG A 1 90 ? 11.487 -1.786 -8.744 1.00 17.19 104 ARG A O 1
ATOM 691 N N . LEU A 1 91 ? 10.328 -1.626 -10.667 1.00 17.47 105 LEU A N 1
ATOM 692 C CA . LEU A 1 91 ? 11.141 -2.642 -11.330 1.00 20.51 105 LEU A CA 1
ATOM 693 C C . LEU A 1 91 ? 12.567 -2.156 -11.554 1.00 25.48 105 LEU A C 1
ATOM 694 O O . LEU A 1 91 ? 13.518 -2.937 -11.432 1.00 26.99 105 LEU A O 1
ATOM 699 N N . ALA A 1 92 ? 12.739 -0.877 -11.898 1.00 15.79 106 ALA A N 1
ATOM 700 C CA . ALA A 1 92 ? 14.086 -0.355 -12.101 1.00 18.21 106 ALA A CA 1
ATOM 701 C C . ALA A 1 92 ? 14.906 -0.423 -10.822 1.00 26.85 106 ALA A C 1
ATOM 702 O O . ALA A 1 92 ? 16.120 -0.643 -10.876 1.00 25.24 106 ALA A O 1
ATOM 704 N N . ALA A 1 93 ? 14.263 -0.258 -9.664 1.00 31.24 107 ALA A N 1
ATOM 705 C CA . ALA A 1 93 ? 15.000 -0.288 -8.405 1.00 23.47 107 ALA A CA 1
ATOM 706 C C . ALA A 1 93 ? 15.554 -1.675 -8.103 1.00 33.12 107 ALA A C 1
ATOM 707 O O . ALA A 1 93 ? 16.618 -1.790 -7.487 1.00 28.42 107 ALA A O 1
ATOM 709 N N . GLU A 1 94 ? 14.863 -2.735 -8.523 1.00 29.62 108 GLU A N 1
ATOM 710 C CA . GLU A 1 94 ? 15.376 -4.083 -8.308 1.00 36.81 108 GLU A CA 1
ATOM 711 C C . GLU A 1 94 ? 16.287 -4.559 -9.431 1.00 42.88 108 GLU A C 1
ATOM 712 O O . GLU A 1 94 ? 17.180 -5.378 -9.184 1.00 41.56 108 GLU A O 1
ATOM 718 N N . ARG A 1 95 ? 16.089 -4.064 -10.655 1.00 35.10 109 ARG A N 1
ATOM 719 C CA . ARG A 1 95 ? 16.723 -4.647 -11.828 1.00 28.13 109 ARG A CA 1
ATOM 720 C C . ARG A 1 95 ? 17.854 -3.819 -12.418 1.00 29.77 109 ARG A C 1
ATOM 721 O O . ARG A 1 95 ? 18.665 -4.371 -13.168 1.00 41.29 109 ARG A O 1
ATOM 729 N N . MET A 1 96 ? 17.930 -2.525 -12.119 1.00 25.57 110 MET A N 1
ATOM 730 C CA . MET A 1 96 ? 19.012 -1.713 -12.661 1.00 27.29 110 MET A CA 1
ATOM 731 C C . MET A 1 96 ? 20.345 -2.144 -12.064 1.00 36.00 110 MET A C 1
ATOM 732 O O . MET A 1 96 ? 20.481 -2.266 -10.843 1.00 37.72 110 MET A O 1
ATOM 737 N N . SER A 1 97 ? 21.326 -2.385 -12.928 1.00 49.31 111 SER A N 1
ATOM 738 C CA . SER A 1 97 ? 22.681 -2.606 -12.456 1.00 35.93 111 SER A CA 1
ATOM 739 C C . SER A 1 97 ? 23.244 -1.311 -11.881 1.00 41.27 111 SER A C 1
ATOM 740 O O . SER A 1 97 ? 22.780 -0.209 -12.190 1.00 33.06 111 SER A O 1
ATOM 743 N N . GLN A 1 98 ? 24.261 -1.456 -11.026 1.00 47.01 112 GLN A N 1
ATOM 744 C CA . GLN A 1 98 ? 24.861 -0.285 -10.393 1.00 45.51 112 GLN A CA 1
ATOM 745 C C . GLN A 1 98 ? 25.440 0.675 -11.424 1.00 53.66 112 GLN A C 1
ATOM 746 O O . GLN A 1 98 ? 25.500 1.886 -11.181 1.00 43.62 112 GLN A O 1
ATOM 752 N N . ALA A 1 99 ? 25.862 0.157 -12.581 1.00 51.55 113 ALA A N 1
ATOM 753 C CA . ALA A 1 99 ? 26.349 1.026 -13.646 1.00 49.2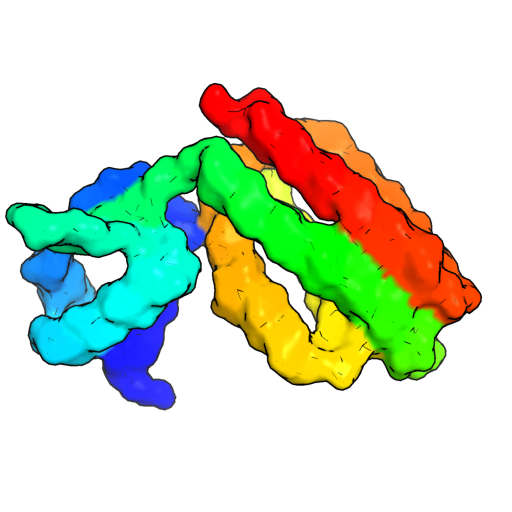2 113 ALA A CA 1
ATOM 754 C C . ALA A 1 99 ? 25.219 1.861 -14.236 1.00 50.12 113 ALA A C 1
ATOM 755 O O . ALA A 1 99 ? 25.399 3.054 -14.507 1.00 40.93 113 ALA A O 1
ATOM 757 N N . GLU A 1 100 ? 24.047 1.253 -14.440 1.00 40.78 114 GLU A N 1
ATOM 758 C CA . GLU A 1 100 ? 22.911 2.004 -14.963 1.00 45.50 114 GLU A CA 1
ATOM 759 C C . GLU A 1 100 ? 22.435 3.062 -13.975 1.00 37.69 114 GLU A C 1
ATOM 760 O O . GLU A 1 100 ? 21.996 4.141 -14.389 1.00 36.96 114 GLU A O 1
ATOM 766 N N . ILE A 1 101 ? 22.520 2.778 -12.674 1.00 35.34 115 ILE A N 1
ATOM 767 C CA . ILE A 1 101 ? 22.091 3.750 -11.672 1.00 42.38 115 ILE A CA 1
ATOM 768 C C . ILE A 1 101 ? 23.029 4.949 -11.657 1.00 40.12 115 ILE A C 1
ATOM 769 O O . ILE A 1 101 ? 22.587 6.104 -11.689 1.00 34.88 115 ILE A O 1
ATOM 774 N N . ASP A 1 102 ? 24.340 4.692 -11.600 1.00 43.73 116 ASP A N 1
ATOM 775 C CA . ASP A 1 102 ? 25.311 5.782 -11.593 1.00 51.05 116 ASP A CA 1
ATOM 776 C C . ASP A 1 102 ? 25.191 6.635 -12.848 1.00 52.29 116 ASP A C 1
ATOM 777 O O . ASP A 1 102 ? 25.295 7.866 -12.784 1.00 40.29 116 ASP A O 1
ATOM 782 N N . GLU A 1 103 ? 24.972 5.998 -14.001 1.00 41.58 117 GLU A N 1
ATOM 783 C CA . GLU A 1 103 ? 24.754 6.754 -15.228 1.00 43.11 117 GLU A CA 1
ATOM 784 C C . GLU A 1 103 ? 23.461 7.557 -15.168 1.00 43.79 117 GLU A C 1
ATOM 785 O O . GLU A 1 103 ? 23.364 8.621 -15.791 1.00 37.05 117 GLU A O 1
ATOM 791 N N . LEU A 1 104 ? 22.463 7.072 -14.427 1.00 38.37 118 LEU A N 1
ATOM 792 C CA . LEU A 1 104 ? 21.227 7.831 -14.274 1.00 38.73 118 LEU A CA 1
ATOM 793 C C . LEU A 1 104 ? 21.469 9.128 -13.510 1.00 38.97 118 LEU A C 1
ATOM 794 O O . LEU A 1 104 ? 20.929 10.179 -13.876 1.00 29.28 118 LEU A O 1
ATOM 799 N N . ARG A 1 105 ? 22.282 9.077 -12.451 1.00 41.98 119 ARG A N 1
ATOM 800 C CA . ARG A 1 105 ? 22.614 10.297 -11.722 1.00 52.28 119 ARG A CA 1
ATOM 801 C C . ARG A 1 105 ? 23.435 11.247 -12.585 1.00 58.79 119 ARG A C 1
ATOM 802 O O . ARG A 1 105 ? 23.287 12.471 -12.483 1.00 65.91 119 ARG A O 1
ATOM 810 N N . ARG A 1 106 ? 24.309 10.702 -13.436 1.00 45.45 120 ARG A N 1
ATOM 811 C CA . ARG A 1 106 ? 25.063 11.537 -14.368 1.00 38.25 120 ARG A CA 1
ATOM 812 C C . ARG A 1 106 ? 24.126 12.335 -15.268 1.00 47.09 120 ARG A C 1
ATOM 813 O O . ARG A 1 106 ? 24.321 13.538 -15.479 1.00 53.36 120 ARG A O 1
ATOM 821 N N . VAL A 1 107 ? 23.097 11.675 -15.805 1.00 42.39 121 VAL A N 1
ATOM 822 C CA . VAL A 1 107 ? 22.145 12.349 -16.683 1.00 45.50 121 VAL A CA 1
ATOM 823 C C . VAL A 1 107 ? 21.402 13.443 -15.927 1.00 58.26 121 VAL A C 1
ATOM 824 O O . VAL A 1 107 ? 21.201 14.549 -16.443 1.00 53.83 121 VAL A O 1
ATOM 828 N N . LEU A 1 108 ? 20.984 13.156 -14.692 1.00 60.88 122 LEU A N 1
ATOM 829 C CA . LEU A 1 108 ? 20.281 14.163 -13.905 1.00 65.14 122 LEU A CA 1
ATOM 830 C C . LEU A 1 108 ? 21.209 15.296 -13.485 1.00 63.77 122 LEU A C 1
ATOM 831 O O . LEU A 1 108 ? 20.779 16.453 -13.413 1.00 57.35 122 LEU A O 1
ATOM 836 N N . ASP A 1 109 ? 22.479 14.986 -13.211 1.00 59.69 123 ASP A N 1
ATOM 837 C CA . ASP A 1 109 ? 23.445 16.020 -12.860 1.00 60.32 123 ASP A CA 1
ATOM 838 C C . ASP A 1 109 ? 23.675 17.004 -13.998 1.00 81.91 123 ASP A C 1
ATOM 839 O O . ASP A 1 109 ? 24.213 18.092 -13.762 1.00 101.29 123 ASP A O 1
ATOM 844 N N . THR A 1 110 ? 23.281 16.646 -15.224 1.00 72.97 124 THR A N 1
ATOM 845 C CA . THR A 1 110 ? 23.520 17.517 -16.371 1.00 66.77 124 THR A CA 1
ATOM 846 C C . THR A 1 110 ? 22.788 18.846 -16.223 1.00 81.17 124 THR A C 1
ATOM 847 O O . THR A 1 110 ? 23.347 19.908 -16.521 1.00 90.57 124 THR A O 1
ATOM 851 N N . HIS A 1 111 ? 21.545 18.812 -15.755 1.00 70.09 125 HIS A N 1
ATOM 852 C CA . HIS A 1 111 ? 20.812 20.045 -15.496 1.00 80.95 125 HIS A CA 1
ATOM 853 C C . HIS A 1 111 ? 21.169 20.604 -14.121 1.00 87.05 125 HIS A C 1
ATOM 854 O O . HIS A 1 111 ? 21.503 19.857 -13.202 1.00 61.89 125 HIS A O 1
ATOM 861 N N . GLN A 1 125 ? 7.297 27.778 -22.551 1.00 99.49 139 GLN A N 1
ATOM 862 C CA . GLN A 1 125 ? 7.617 26.404 -22.919 1.00 104.00 139 GLN A CA 1
ATOM 863 C C . GLN A 1 125 ? 8.756 25.865 -22.058 1.00 106.74 139 GLN A C 1
ATOM 864 O O . GLN A 1 125 ? 9.381 26.614 -21.306 1.00 106.21 139 GLN A O 1
ATOM 870 N N . GLN A 1 126 ? 9.021 24.564 -22.168 1.00 120.58 140 GLN A N 1
ATOM 871 C CA . GLN A 1 126 ? 10.082 23.931 -21.398 1.00 109.91 140 GLN A CA 1
ATOM 872 C C . GLN A 1 126 ? 10.597 22.711 -22.148 1.00 100.00 140 GLN A C 1
ATOM 873 O O . GLN A 1 126 ? 9.830 22.014 -22.818 1.00 93.90 140 GLN A O 1
ATOM 879 N N . GLU A 1 127 ? 11.901 22.456 -22.020 1.00 97.79 141 GLU A N 1
ATOM 880 C CA . GLU A 1 127 ? 12.513 21.328 -22.716 1.00 93.39 141 GLU A CA 1
ATOM 881 C C . GLU A 1 127 ? 12.096 20.003 -22.087 1.00 82.98 141 GLU A C 1
ATOM 882 O O . GLU A 1 127 ? 11.619 19.097 -22.781 1.00 75.25 141 GLU A O 1
ATOM 888 N N . GLY A 1 128 ? 12.259 19.873 -20.776 1.00 76.21 142 GLY A N 1
ATOM 889 C CA . GLY A 1 128 ? 11.882 18.674 -20.060 1.00 74.05 142 GLY A CA 1
ATOM 890 C C . GLY A 1 128 ? 13.039 17.705 -19.895 1.00 59.66 142 GLY A C 1
ATOM 891 O O . GLY A 1 128 ? 14.111 17.843 -20.489 1.00 68.71 142 GLY A O 1
ATOM 892 N N . ASP A 1 129 ? 12.795 16.696 -19.062 1.00 49.17 143 ASP A N 1
ATOM 893 C CA . ASP A 1 129 ? 13.803 15.689 -18.761 1.00 48.12 143 ASP A CA 1
ATOM 894 C C . ASP A 1 129 ? 13.340 14.308 -19.203 1.00 33.45 143 ASP A C 1
ATOM 895 O O . ASP A 1 129 ? 13.295 13.374 -18.395 1.00 41.41 143 ASP A O 1
ATOM 900 N N . TYR A 1 130 ? 12.992 14.169 -20.485 1.00 37.78 144 TYR A N 1
ATOM 901 C CA . TYR A 1 130 ? 12.567 12.872 -20.998 1.00 40.39 144 TYR A CA 1
ATOM 902 C C . TYR A 1 130 ? 13.660 11.822 -20.848 1.00 29.59 144 TYR A C 1
ATOM 903 O O . TYR A 1 130 ? 13.360 10.635 -20.682 1.00 31.44 144 TYR A O 1
ATOM 912 N N . ASP A 1 131 ? 14.929 12.236 -20.901 1.00 40.69 145 ASP A N 1
ATOM 913 C CA . ASP A 1 131 ? 16.020 11.282 -20.732 1.00 43.31 145 ASP A CA 1
ATOM 914 C C . ASP A 1 131 ? 15.967 10.618 -19.362 1.00 41.71 145 ASP A C 1
ATOM 915 O O . ASP A 1 131 ? 16.192 9.408 -19.245 1.00 38.91 145 ASP A O 1
ATOM 920 N N . PHE A 1 132 ? 15.662 11.389 -18.315 1.00 41.93 146 PHE A N 1
ATOM 921 C CA . PHE A 1 132 ? 15.553 10.814 -16.977 1.00 34.11 146 PHE A CA 1
ATOM 922 C C . PHE A 1 132 ? 14.502 9.711 -16.937 1.00 26.26 146 PHE A C 1
ATOM 923 O O . PHE A 1 132 ? 14.780 8.588 -16.500 1.00 23.35 146 PHE A O 1
ATOM 931 N N . HIS A 1 133 ? 13.285 10.013 -17.398 1.00 24.03 147 HIS A N 1
ATOM 932 C CA . HIS A 1 133 ? 12.225 9.010 -17.407 1.00 20.09 147 HIS A CA 1
ATOM 933 C C . HIS A 1 133 ? 12.573 7.847 -18.325 1.00 28.99 147 HIS A C 1
ATOM 934 O O . HIS A 1 133 ? 12.252 6.690 -18.024 1.00 17.21 147 HIS A O 1
ATOM 941 N N . TYR A 1 134 ? 13.231 8.131 -19.451 1.00 31.38 148 TYR A N 1
ATOM 942 C CA . TYR A 1 134 ? 13.545 7.069 -20.399 1.00 25.69 148 TYR A CA 1
ATOM 943 C C . TYR A 1 134 ? 14.555 6.087 -19.817 1.00 27.26 148 TYR A C 1
ATOM 944 O O . TYR A 1 134 ? 14.452 4.876 -20.047 1.00 25.43 148 TYR A O 1
ATOM 953 N N . ARG A 1 135 ? 15.537 6.585 -19.062 1.00 24.73 149 ARG A N 1
ATOM 954 C CA . ARG A 1 135 ? 16.507 5.688 -18.442 1.00 26.38 149 ARG A CA 1
ATOM 955 C C . ARG A 1 135 ? 15.833 4.764 -17.436 1.00 22.85 149 ARG A C 1
ATOM 956 O O . ARG A 1 135 ? 16.204 3.590 -17.313 1.00 23.09 149 ARG A O 1
ATOM 964 N N . ILE A 1 136 ? 14.838 5.278 -16.709 1.00 19.66 150 ILE A N 1
ATOM 965 C CA . ILE A 1 136 ? 14.147 4.465 -15.714 1.00 24.96 150 ILE A CA 1
ATOM 966 C C . ILE A 1 136 ? 13.268 3.420 -16.393 1.00 20.28 150 ILE A C 1
ATOM 967 O O . ILE A 1 136 ? 13.259 2.246 -16.000 1.00 16.13 150 ILE A O 1
ATOM 972 N N . ILE A 1 137 ? 12.519 3.827 -17.420 1.00 16.26 151 ILE A N 1
ATOM 973 C CA . ILE A 1 137 ? 11.673 2.882 -18.144 1.00 19.60 151 ILE A CA 1
ATOM 974 C C . ILE 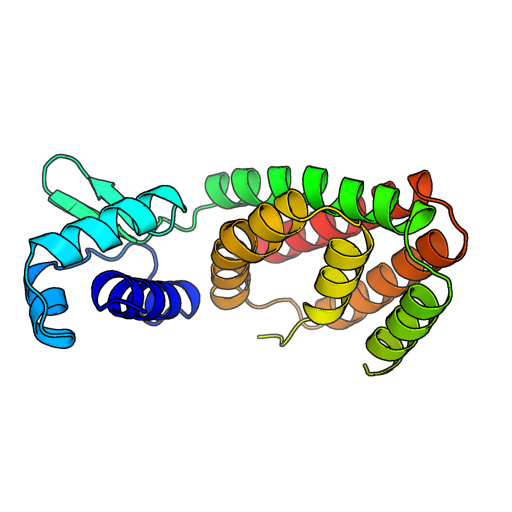A 1 137 ? 12.521 1.783 -18.772 1.00 22.46 151 ILE A C 1
ATOM 975 O O . ILE A 1 137 ? 12.148 0.602 -18.756 1.00 23.41 151 ILE A O 1
ATOM 980 N N . GLN A 1 138 ? 13.683 2.148 -19.319 1.00 24.05 152 GLN A N 1
ATOM 981 C CA . GLN A 1 138 ? 14.595 1.134 -19.836 1.00 20.82 152 GLN A C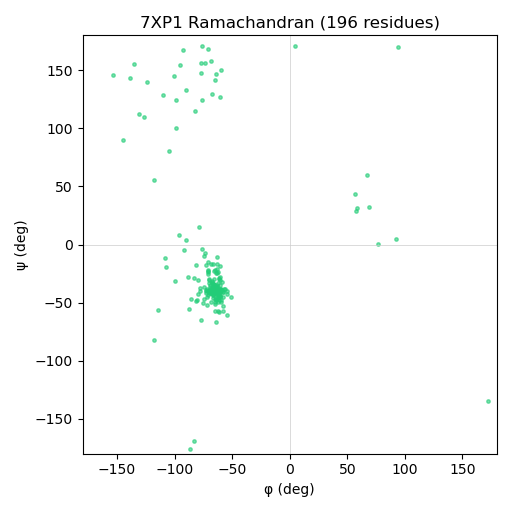A 1
ATOM 982 C C . GLN A 1 138 ? 15.202 0.315 -18.707 1.00 19.38 152 GLN A C 1
ATOM 983 O O . GLN A 1 138 ? 15.316 -0.912 -18.813 1.00 19.39 152 GLN A O 1
ATOM 989 N N . GLY A 1 139 ? 15.589 0.975 -17.612 1.00 21.84 153 GLY A N 1
ATOM 990 C CA . GLY A 1 139 ? 16.113 0.266 -16.459 1.00 23.39 153 GLY A CA 1
ATOM 991 C C . GLY A 1 139 ? 15.138 -0.721 -15.851 1.00 26.15 153 GLY A C 1
ATOM 992 O O . GLY A 1 139 ? 15.557 -1.618 -15.112 1.00 22.39 153 GLY A O 1
ATOM 993 N N . SER A 1 140 ? 13.843 -0.578 -16.148 1.00 22.65 154 SER A N 1
ATOM 994 C CA . SER A 1 140 ? 12.849 -1.517 -15.644 1.00 15.67 154 SER A CA 1
ATOM 995 C C . SER A 1 140 ? 12.987 -2.900 -16.265 1.00 18.96 154 SER A C 1
ATOM 996 O O . SER A 1 140 ? 12.424 -3.861 -15.733 1.00 28.08 154 SER A O 1
ATOM 999 N N . GLY A 1 141 ? 13.710 -3.023 -17.375 1.00 26.08 155 GLY A N 1
ATOM 1000 C CA . GLY A 1 141 ? 13.912 -4.320 -17.993 1.00 19.08 155 GLY A CA 1
ATOM 1001 C C . GLY A 1 141 ? 12.672 -4.924 -18.611 1.00 20.14 155 GLY A C 1
ATOM 1002 O O . GLY A 1 141 ? 12.529 -6.150 -18.625 1.00 31.29 155 GLY A O 1
ATOM 1003 N N . ASN A 1 142 ? 11.767 -4.095 -19.130 1.00 23.67 156 ASN A N 1
ATOM 1004 C CA . ASN A 1 142 ? 10.526 -4.561 -19.740 1.00 25.65 156 ASN A CA 1
ATOM 1005 C C . ASN A 1 142 ? 10.370 -3.877 -21.093 1.00 30.75 156 ASN A C 1
ATOM 1006 O O . ASN A 1 142 ? 10.165 -2.660 -21.158 1.00 21.72 156 ASN A O 1
ATOM 1011 N N . ALA A 1 143 ? 10.465 -4.662 -22.171 1.00 31.63 157 ALA A N 1
ATOM 1012 C CA . ALA A 1 143 ? 10.360 -4.095 -23.512 1.00 26.24 157 ALA A CA 1
ATOM 1013 C C . ALA A 1 143 ? 8.937 -3.640 -23.814 1.00 25.64 157 ALA A C 1
ATOM 1014 O O . ALA A 1 143 ? 8.736 -2.593 -24.439 1.00 24.53 157 ALA A O 1
ATOM 1016 N N . THR A 1 144 ? 7.938 -4.415 -23.387 1.00 21.49 158 THR A N 1
ATOM 1017 C CA . THR A 1 144 ? 6.554 -4.002 -23.590 1.00 27.97 158 THR A CA 1
ATOM 1018 C C . THR A 1 144 ? 6.261 -2.695 -22.864 1.00 34.57 158 THR A C 1
ATOM 1019 O O . THR A 1 144 ? 5.578 -1.815 -23.403 1.00 22.35 158 THR A O 1
ATOM 1023 N N . LEU A 1 145 ? 6.777 -2.551 -21.640 1.00 30.16 159 LEU A N 1
ATOM 1024 C CA . LEU A 1 145 ? 6.601 -1.308 -20.896 1.00 28.88 159 LEU A CA 1
ATOM 1025 C C . LEU A 1 145 ? 7.221 -0.131 -21.640 1.00 28.59 159 LEU A C 1
ATOM 1026 O O . LEU A 1 145 ? 6.663 0.973 -21.647 1.00 31.47 159 LEU A O 1
ATOM 1031 N N . THR A 1 146 ? 8.371 -0.352 -22.282 1.00 25.22 160 THR A N 1
ATOM 1032 C CA . THR A 1 146 ? 9.023 0.720 -23.026 1.00 28.49 160 THR A CA 1
ATOM 1033 C C . THR A 1 146 ? 8.199 1.132 -24.241 1.00 24.35 160 THR A C 1
ATOM 1034 O O . THR A 1 146 ? 8.100 2.325 -24.556 1.00 25.35 160 THR A O 1
ATOM 1038 N N . ARG A 1 147 ? 7.590 0.164 -24.931 1.00 23.43 161 ARG A N 1
ATOM 1039 C CA . ARG A 1 147 ? 6.755 0.493 -26.082 1.00 18.45 161 ARG A CA 1
ATOM 1040 C C . ARG A 1 147 ? 5.505 1.251 -25.654 1.00 34.59 161 ARG A C 1
ATOM 1041 O O . ARG A 1 147 ? 5.138 2.262 -26.266 1.00 29.49 161 ARG A O 1
ATOM 1049 N N . MET A 1 148 ? 4.831 0.772 -24.606 1.00 17.48 162 MET A N 1
ATOM 1050 C CA . MET A 1 148 ? 3.581 1.399 -24.192 1.00 26.31 162 MET A CA 1
ATOM 1051 C C . MET A 1 148 ? 3.815 2.795 -23.632 1.00 23.71 162 MET A C 1
ATOM 1052 O O . MET A 1 148 ? 2.997 3.698 -23.841 1.00 23.06 162 MET A O 1
ATOM 1057 N N . LEU A 1 149 ? 4.922 2.990 -22.917 1.00 25.68 163 LEU A N 1
ATOM 1058 C CA . LEU A 1 149 ? 5.233 4.308 -22.375 1.00 25.38 163 LEU A CA 1
ATOM 1059 C C . LEU A 1 149 ? 5.769 5.232 -23.462 1.00 22.44 163 LEU A C 1
ATOM 1060 O O . LEU A 1 149 ? 5.129 6.227 -23.821 1.00 27.27 163 LEU A O 1
ATOM 1065 N N . CYS A 1 150 ? 6.936 4.900 -24.014 1.00 24.67 164 CYS A N 1
ATOM 1066 C CA . CYS A 1 150 ? 7.637 5.805 -24.914 1.00 25.56 164 CYS A CA 1
ATOM 1067 C C . CYS A 1 150 ? 7.104 5.774 -26.339 1.00 30.55 164 CYS A C 1
ATOM 1068 O O . CYS A 1 150 ? 7.380 6.704 -27.106 1.00 33.51 164 CYS A O 1
ATOM 1071 N N . GLY A 1 151 ? 6.358 4.740 -26.714 1.00 20.51 165 GLY A N 1
ATOM 1072 C CA . GLY A 1 151 ? 5.906 4.623 -28.086 1.00 23.51 165 GLY A CA 1
ATOM 1073 C C . GLY A 1 151 ? 4.478 5.071 -28.311 1.00 35.36 165 GLY A C 1
ATOM 1074 O O . GLY A 1 151 ? 4.144 5.566 -29.391 1.00 70.09 165 GLY A O 1
ATOM 1075 N N . GLU A 1 152 ? 3.621 4.907 -27.305 1.00 33.63 166 GLU A N 1
ATOM 1076 C CA . GLU A 1 152 ? 2.211 5.251 -27.432 1.00 32.29 166 GLU A CA 1
ATOM 1077 C C . GLU A 1 152 ? 1.815 6.406 -26.522 1.00 35.36 166 GLU A C 1
ATOM 1078 O O . GLU A 1 152 ? 1.298 7.421 -27.000 1.00 32.28 166 GLU A O 1
ATOM 1084 N N . LEU A 1 153 ? 2.053 6.285 -25.213 1.00 32.23 167 LEU A N 1
ATOM 1085 C CA . LEU A 1 153 ? 1.566 7.296 -24.279 1.00 26.68 167 LEU A CA 1
ATOM 1086 C C . LEU A 1 153 ? 2.350 8.598 -24.394 1.00 29.00 167 LEU A C 1
ATOM 1087 O O . LEU A 1 153 ? 1.769 9.685 -24.301 1.00 26.03 167 LEU A O 1
ATOM 1092 N N . TYR A 1 154 ? 3.667 8.513 -24.597 1.00 24.33 168 TYR A N 1
ATOM 1093 C CA . TYR A 1 154 ? 4.492 9.714 -24.547 1.00 26.12 168 TYR A CA 1
ATOM 1094 C C . TYR A 1 154 ? 4.266 10.637 -25.737 1.00 35.14 168 TYR A C 1
ATOM 1095 O O . TYR A 1 154 ? 4.671 11.803 -25.683 1.00 32.02 168 TYR A O 1
ATOM 1104 N N . GLN A 1 155 ? 3.629 10.150 -26.802 1.00 41.08 169 GLN A N 1
ATOM 1105 C CA . GLN A 1 155 ? 3.275 11.027 -27.913 1.00 34.03 169 GLN A CA 1
ATOM 1106 C C . GLN A 1 155 ? 2.094 11.919 -27.550 1.00 29.02 169 GLN A C 1
ATOM 1107 O O . GLN A 1 155 ? 2.122 13.131 -27.788 1.00 40.39 169 GLN A O 1
ATOM 1113 N N . LEU A 1 156 ? 1.049 11.336 -26.962 1.00 30.24 170 LEU A N 1
ATOM 1114 C CA . LEU A 1 156 ? -0.081 12.144 -26.518 1.00 35.55 170 LEU A CA 1
ATOM 1115 C C . LEU A 1 156 ? 0.289 12.997 -25.310 1.00 39.13 170 LEU A C 1
ATOM 1116 O O . LEU A 1 156 ? -0.324 14.047 -25.083 1.00 40.92 170 LEU A O 1
ATOM 1121 N N . VAL A 1 157 ? 1.286 12.568 -24.533 1.00 35.81 171 VAL A N 1
ATOM 1122 C CA . VAL A 1 157 ? 1.784 13.388 -23.431 1.00 38.31 171 VAL A CA 1
ATOM 1123 C C . VAL A 1 157 ? 2.415 14.667 -23.967 1.00 39.71 171 VAL A C 1
ATOM 1124 O O . VAL A 1 157 ? 2.150 15.769 -23.470 1.00 37.57 171 VAL A O 1
ATOM 1128 N N . ARG A 1 158 ? 3.257 14.537 -24.996 1.00 48.05 172 ARG A N 1
ATOM 1129 C CA . ARG A 1 158 ? 4.023 15.679 -25.483 1.00 40.97 172 ARG A CA 1
ATOM 1130 C C . ARG A 1 158 ? 3.118 16.753 -26.073 1.00 40.73 172 ARG A C 1
ATOM 1131 O O . ARG A 1 158 ? 3.381 17.950 -25.910 1.00 52.29 172 ARG A O 1
ATOM 1139 N N . MET A 1 159 ? 2.045 16.354 -26.759 1.00 34.67 173 MET A N 1
ATOM 1140 C CA . MET A 1 159 ? 1.179 17.356 -27.369 1.00 53.58 173 MET A CA 1
ATOM 1141 C C . MET A 1 159 ? 0.313 18.070 -26.339 1.00 53.42 173 MET A C 1
ATOM 1142 O O . MET A 1 159 ? -0.321 19.076 -26.677 1.00 54.37 173 MET A O 1
ATOM 1147 N N . TYR A 1 160 ? 0.280 17.582 -25.097 1.00 53.00 174 TYR A N 1
ATOM 1148 C CA . TYR A 1 160 ? -0.291 18.355 -24.000 1.00 53.25 174 TYR A CA 1
ATOM 1149 C C . TYR A 1 160 ? 0.715 19.372 -23.473 1.00 56.85 174 TYR A C 1
ATOM 1150 O O . TYR A 1 160 ? 0.390 20.554 -23.308 1.00 51.95 174 TYR A O 1
ATOM 1159 N N . ARG A 1 161 ? 1.944 18.923 -23.205 1.00 54.39 175 ARG A N 1
ATOM 1160 C CA . ARG A 1 161 ? 2.995 19.816 -22.731 1.00 47.39 175 ARG A CA 1
ATOM 1161 C C . ARG A 1 161 ? 3.391 20.852 -23.774 1.00 57.62 175 ARG A C 1
ATOM 1162 O O . ARG A 1 161 ? 3.938 21.899 -23.411 1.00 58.60 175 ARG A O 1
ATOM 1170 N N . ILE A 1 162 ? 3.135 20.584 -25.054 1.00 61.11 176 ILE A N 1
ATOM 1171 C CA . ILE A 1 162 ? 3.418 21.567 -26.094 1.00 56.22 176 ILE A CA 1
ATOM 1172 C C . ILE A 1 162 ? 2.313 22.612 -26.157 1.00 55.26 176 ILE A C 1
ATOM 1173 O O . ILE A 1 162 ? 2.584 23.813 -26.274 1.00 61.58 176 ILE A O 1
ATOM 1178 N N . GLN A 1 163 ? 1.054 22.177 -26.067 1.00 49.28 177 GLN A N 1
ATOM 1179 C CA . GLN A 1 163 ? -0.060 23.117 -26.114 1.00 58.93 177 GLN A CA 1
ATOM 1180 C C . GLN A 1 163 ? -0.127 23.981 -24.860 1.00 72.33 177 GLN A C 1
ATOM 1181 O O . GLN A 1 163 ? -0.571 25.133 -24.927 1.00 77.68 177 GLN A O 1
ATOM 1187 N N . TYR A 1 164 ? 0.309 23.452 -23.716 1.00 71.77 178 TYR A N 1
ATOM 1188 C CA . TYR A 1 164 ? 0.228 24.154 -22.438 1.00 71.34 178 TYR A CA 1
ATOM 1189 C C . TYR A 1 164 ? 1.613 24.183 -21.803 1.00 78.82 178 TYR A C 1
ATOM 1190 O O . TYR A 1 164 ? 2.114 23.149 -21.351 1.00 74.20 178 TYR A O 1
ATOM 1199 N N . SER A 1 165 ? 2.223 25.366 -21.761 1.00 88.31 179 SER A N 1
ATOM 1200 C CA . SER A 1 165 ? 3.557 25.520 -21.199 1.00 91.73 179 SER A CA 1
ATOM 1201 C C . SER A 1 165 ? 3.513 25.498 -19.676 1.00 91.46 179 SER A C 1
ATOM 1202 O O . SER A 1 165 ? 2.547 25.945 -19.052 1.00 79.56 179 SER A O 1
ATOM 1205 N N . THR A 1 166 ? 4.581 24.978 -19.077 1.00 91.87 180 THR A N 1
ATOM 1206 C CA . THR A 1 166 ? 4.646 24.873 -17.628 1.00 87.07 180 THR A CA 1
ATOM 1207 C C . THR A 1 166 ? 4.801 26.259 -16.999 1.00 85.01 180 THR A C 1
ATOM 1208 O O . THR A 1 166 ? 5.062 27.259 -17.676 1.00 84.59 180 THR A O 1
ATOM 1212 N N . THR A 1 167 ? 4.628 26.311 -15.682 1.00 79.41 181 THR A N 1
ATOM 1213 C CA . THR A 1 167 ? 4.914 27.521 -14.929 1.00 82.87 181 THR A CA 1
ATOM 1214 C C . THR A 1 167 ? 6.422 27.678 -14.744 1.00 91.26 181 THR A C 1
ATOM 1215 O O . THR A 1 167 ? 7.167 26.699 -14.816 1.00 75.81 181 THR A O 1
ATOM 1219 N N . PRO A 1 168 ? 6.901 28.907 -14.521 1.00 94.52 182 PRO A N 1
ATOM 1220 C CA . PRO A 1 168 ? 8.357 29.113 -14.398 1.00 77.14 182 PRO A CA 1
ATOM 1221 C C . PRO A 1 168 ? 8.991 28.396 -13.215 1.00 77.80 182 PRO A C 1
ATOM 1222 O O . PRO A 1 168 ? 10.209 28.173 -13.231 1.00 71.85 182 PRO A O 1
ATOM 1226 N N . ASN A 1 169 ? 8.220 28.033 -12.193 1.00 74.34 183 ASN A N 1
ATOM 1227 C CA . ASN A 1 169 ? 8.743 27.280 -11.060 1.00 72.84 183 ASN A CA 1
ATOM 1228 C C . ASN A 1 169 ? 8.613 25.774 -11.237 1.00 79.55 183 ASN A C 1
ATOM 1229 O O . ASN A 1 169 ? 9.098 25.021 -10.386 1.00 79.41 183 ASN A O 1
ATOM 1234 N N . ARG A 1 170 ? 7.978 25.319 -12.314 1.00 75.65 184 ARG A N 1
ATOM 1235 C CA . ARG A 1 170 ? 7.782 23.894 -12.551 1.00 70.28 184 ARG A CA 1
ATOM 1236 C C . ARG A 1 170 ? 9.085 23.186 -12.925 1.00 61.25 184 ARG A C 1
ATOM 1237 O O . ARG A 1 170 ? 9.331 22.080 -12.424 1.00 65.93 184 ARG A O 1
ATOM 1245 N N . PRO A 1 171 ? 9.938 23.750 -13.797 1.00 65.45 185 PRO A N 1
ATOM 1246 C CA . PRO A 1 171 ? 11.228 23.084 -14.055 1.00 69.43 185 PRO A CA 1
ATOM 1247 C C . PRO A 1 171 ? 12.058 22.873 -12.801 1.00 66.81 185 PRO A C 1
ATOM 1248 O O . PRO A 1 171 ? 12.715 21.833 -12.664 1.00 68.00 185 PRO A O 1
ATOM 1252 N N . ARG A 1 172 ? 12.045 23.834 -11.876 1.00 65.58 186 ARG A N 1
ATOM 1253 C CA . ARG A 1 172 ? 12.798 23.678 -10.636 1.00 55.08 186 ARG A CA 1
ATOM 1254 C C . ARG A 1 172 ? 12.168 22.621 -9.738 1.00 62.26 186 ARG A C 1
ATOM 1255 O O . ARG A 1 172 ? 12.879 21.833 -9.101 1.00 41.42 186 ARG A O 1
ATOM 1263 N N . GLN A 1 173 ? 10.834 22.588 -9.677 1.00 52.86 187 GLN A N 1
ATOM 1264 C CA . GLN A 1 173 ? 10.150 21.628 -8.816 1.00 46.74 187 GLN A CA 1
ATOM 1265 C C . GLN A 1 173 ? 10.341 20.199 -9.311 1.00 57.40 187 GLN A C 1
ATOM 1266 O O . GLN A 1 173 ? 10.507 19.274 -8.507 1.00 50.80 187 GLN A O 1
ATOM 1272 N N . ALA A 1 174 ? 10.324 19.999 -10.631 1.00 54.96 188 ALA A N 1
ATOM 1273 C CA . ALA A 1 174 ? 10.457 18.651 -11.174 1.00 44.67 188 ALA A CA 1
ATOM 1274 C C . ALA A 1 174 ? 11.862 18.096 -10.976 1.00 55.57 188 ALA A C 1
ATOM 1275 O O . ALA A 1 174 ? 12.029 16.877 -10.846 1.00 44.51 188 ALA A O 1
ATOM 1277 N N . PHE A 1 175 ? 12.880 18.963 -10.951 1.00 48.97 189 PHE A N 1
ATOM 1278 C CA . PHE A 1 175 ? 14.239 18.486 -10.708 1.00 41.71 189 PHE A CA 1
ATOM 1279 C C . PHE A 1 175 ? 14.383 17.933 -9.297 1.00 46.13 189 PHE A C 1
ATOM 1280 O O . PHE A 1 175 ? 15.051 16.913 -9.088 1.00 40.99 189 PHE A O 1
ATOM 1288 N N . ALA A 1 176 ? 13.775 18.601 -8.313 1.00 48.58 190 ALA A N 1
ATOM 1289 C CA . ALA A 1 176 ? 13.770 18.073 -6.954 1.00 39.38 190 ALA A CA 1
ATOM 1290 C C . ALA A 1 176 ? 13.050 16.733 -6.898 1.00 38.57 190 ALA A C 1
ATOM 1291 O O . ALA A 1 176 ? 13.540 15.773 -6.289 1.00 37.64 190 ALA A O 1
ATOM 1293 N N . GLU A 1 177 ? 11.880 16.651 -7.536 1.00 37.79 191 GLU A N 1
ATOM 1294 C CA . GLU A 1 177 ? 11.150 15.390 -7.597 1.00 37.26 191 GLU A CA 1
ATOM 1295 C C . GLU A 1 177 ? 11.983 14.303 -8.263 1.00 32.55 191 GLU A C 1
ATOM 1296 O O . GLU A 1 177 ? 11.973 13.145 -7.827 1.00 28.12 191 GLU A O 1
ATOM 1302 N N . HIS A 1 178 ? 12.721 14.660 -9.316 1.00 31.44 192 HIS A N 1
ATOM 1303 C CA . HIS A 1 178 ? 13.541 13.676 -10.015 1.00 33.14 192 HIS A CA 1
ATOM 1304 C C . HIS A 1 178 ? 14.641 13.130 -9.114 1.00 35.44 192 HIS A C 1
ATOM 1305 O O . HIS A 1 178 ? 14.917 11.924 -9.122 1.00 28.18 192 HIS A O 1
ATOM 1312 N N . HIS A 1 179 ? 15.275 14.000 -8.323 1.00 31.03 193 HIS A N 1
ATOM 1313 C CA . HIS A 1 179 ? 16.405 13.566 -7.509 1.00 34.98 193 HIS A CA 1
ATOM 1314 C C . HIS A 1 179 ? 15.961 12.651 -6.374 1.00 33.62 193 HIS A C 1
ATOM 1315 O O . HIS A 1 179 ? 16.626 11.649 -6.084 1.00 28.56 193 HIS A O 1
ATOM 1322 N N . ARG A 1 180 ? 14.846 12.976 -5.715 1.00 29.89 194 ARG A N 1
ATOM 1323 C CA . ARG A 1 180 ? 14.341 12.092 -4.670 1.00 29.48 194 ARG A CA 1
ATOM 1324 C C . ARG A 1 180 ? 13.935 10.740 -5.238 1.00 28.69 194 ARG A C 1
ATOM 1325 O O . ARG A 1 180 ? 14.112 9.710 -4.576 1.00 22.41 194 ARG A O 1
ATOM 1333 N N . ILE A 1 181 ? 13.395 10.721 -6.459 1.00 29.85 195 ILE A N 1
ATOM 1334 C CA . ILE A 1 181 ? 13.109 9.453 -7.124 1.00 21.55 195 ILE A CA 1
ATOM 1335 C C . ILE A 1 181 ? 14.402 8.677 -7.343 1.00 19.46 195 ILE A C 1
ATOM 1336 O O . ILE A 1 181 ? 14.504 7.495 -6.996 1.00 17.67 195 ILE A O 1
ATOM 1341 N N . LEU A 1 182 ? 15.416 9.344 -7.905 1.00 21.09 196 LEU A N 1
ATOM 1342 C CA . LEU A 1 182 ? 16.715 8.707 -8.107 1.00 20.21 196 LEU A CA 1
ATOM 1343 C C . LEU A 1 182 ? 17.285 8.179 -6.796 1.00 25.23 196 LEU A C 1
ATOM 1344 O O . LEU A 1 182 ? 17.893 7.102 -6.765 1.00 20.59 196 LEU A O 1
ATOM 1349 N N . ASP A 1 183 ? 17.099 8.924 -5.702 1.00 31.04 197 ASP A N 1
ATOM 1350 C CA . ASP A 1 183 ? 17.617 8.485 -4.409 1.00 25.54 197 ASP A CA 1
ATOM 1351 C C . ASP A 1 183 ? 16.977 7.172 -3.975 1.00 24.06 197 ASP A C 1
ATOM 1352 O O . ASP A 1 183 ? 17.664 6.268 -3.486 1.00 20.36 197 ASP A O 1
ATOM 1357 N N . ALA A 1 184 ? 15.659 7.049 -4.149 1.00 20.34 198 ALA A N 1
ATOM 1358 C CA . ALA A 1 184 ? 14.981 5.811 -3.781 1.00 22.32 198 ALA A CA 1
ATOM 1359 C C . ALA A 1 184 ? 15.409 4.658 -4.680 1.00 23.66 198 ALA A C 1
ATOM 1360 O O . ALA A 1 184 ? 15.552 3.521 -4.214 1.00 18.00 198 ALA A O 1
ATOM 1362 N N . ILE A 1 185 ? 15.616 4.931 -5.971 1.00 24.31 199 ILE A N 1
ATOM 1363 C CA . ILE A 1 185 ? 16.075 3.889 -6.886 1.00 26.00 199 ILE A CA 1
ATOM 1364 C C . ILE A 1 185 ? 17.488 3.448 -6.525 1.00 25.02 199 ILE A C 1
ATOM 1365 O O . ILE A 1 185 ? 17.792 2.250 -6.505 1.00 29.07 199 ILE A O 1
ATOM 1370 N N . ALA A 1 186 ? 18.371 4.404 -6.228 1.00 23.47 200 ALA A N 1
ATOM 1371 C CA . ALA A 1 186 ? 19.744 4.067 -5.873 1.00 22.99 200 ALA A CA 1
ATOM 1372 C C . ALA A 1 186 ? 19.834 3.327 -4.546 1.00 32.48 200 ALA A C 1
ATOM 1373 O O . ALA A 1 186 ? 20.867 2.712 -4.263 1.00 42.45 200 ALA A O 1
ATOM 1375 N N . ASP A 1 187 ? 18.783 3.376 -3.730 1.00 32.39 201 ASP A N 1
ATOM 1376 C CA . ASP A 1 187 ? 18.729 2.657 -2.465 1.00 32.35 201 ASP A CA 1
ATOM 1377 C C . ASP A 1 187 ? 18.015 1.317 -2.583 1.00 27.73 201 ASP A C 1
ATOM 1378 O O . ASP A 1 187 ? 17.760 0.673 -1.560 1.00 36.58 201 ASP A O 1
ATOM 1383 N N . ARG A 1 188 ? 17.684 0.888 -3.804 1.00 36.09 202 ARG A N 1
ATOM 1384 C CA . ARG A 1 188 ? 16.945 -0.353 -4.044 1.00 33.75 202 ARG A CA 1
ATOM 1385 C C . ARG A 1 188 ? 15.594 -0.352 -3.334 1.00 21.68 202 ARG A C 1
ATOM 1386 O O . ARG A 1 188 ? 15.094 -1.402 -2.924 1.00 28.94 202 ARG A O 1
ATOM 1394 N N . ASP A 1 189 ? 14.992 0.829 -3.186 1.00 27.69 203 ASP A N 1
ATOM 1395 C CA . ASP A 1 189 ? 13.703 0.977 -2.511 1.00 17.33 203 ASP A CA 1
ATOM 1396 C C . ASP A 1 189 ? 12.630 1.218 -3.570 1.00 15.70 203 ASP A C 1
ATOM 1397 O O . ASP A 1 189 ? 12.201 2.343 -3.824 1.00 15.26 203 ASP A O 1
ATOM 1402 N N . GLY A 1 190 ? 12.193 0.123 -4.195 1.00 15.06 204 GLY A N 1
ATOM 1403 C CA . GLY A 1 190 ? 11.198 0.233 -5.248 1.00 14.25 204 GLY A CA 1
ATOM 1404 C C . GLY A 1 190 ? 9.876 0.786 -4.754 1.00 15.22 204 GLY A C 1
ATOM 1405 O O . GLY A 1 190 ? 9.210 1.549 -5.460 1.00 18.22 204 GLY A O 1
ATOM 1406 N N . GLU A 1 191 ? 9.482 0.413 -3.534 1.00 13.91 205 GLU A N 1
ATOM 1407 C CA . GLU A 1 191 ? 8.216 0.890 -2.987 1.00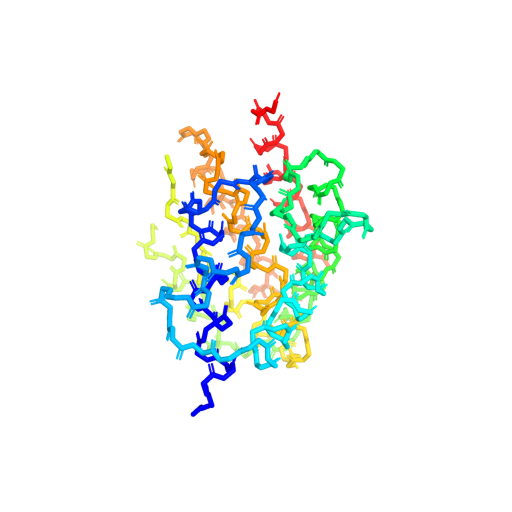 14.22 205 GLU A CA 1
ATOM 1408 C C . GLU A 1 191 ? 8.208 2.408 -2.855 1.00 14.25 205 GLU A C 1
ATOM 1409 O O . GLU A 1 191 ? 7.220 3.066 -3.202 1.00 13.38 205 GLU A O 1
ATOM 1415 N N . LEU A 1 192 ? 9.303 2.984 -2.354 1.00 14.38 206 LEU A N 1
ATOM 1416 C CA . LEU A 1 192 ? 9.375 4.434 -2.224 1.00 14.65 206 LEU A CA 1
ATOM 1417 C C . LEU A 1 192 ? 9.538 5.098 -3.585 1.00 14.39 206 LEU A C 1
ATOM 1418 O O . LEU A 1 192 ? 8.938 6.148 -3.845 1.00 14.31 206 LEU A O 1
ATOM 1423 N N . ALA A 1 193 ? 10.344 4.498 -4.466 1.00 16.05 207 ALA A N 1
ATOM 1424 C CA . ALA A 1 193 ? 10.528 5.058 -5.800 1.00 19.12 207 ALA A CA 1
ATOM 1425 C C . ALA A 1 193 ? 9.215 5.091 -6.567 1.00 13.56 207 ALA A C 1
ATOM 1426 O O . ALA A 1 193 ? 8.904 6.081 -7.239 1.00 13.57 207 ALA A O 1
ATOM 1428 N N . GLU A 1 194 ? 8.429 4.016 -6.476 1.00 13.02 208 GLU A N 1
ATOM 1429 C CA . GLU A 1 194 ? 7.129 3.988 -7.137 1.00 12.41 208 GLU A CA 1
ATOM 1430 C C . GLU A 1 194 ? 6.224 5.096 -6.610 1.00 12.44 208 GLU A C 1
ATOM 1431 O O . GLU A 1 194 ? 5.576 5.807 -7.387 1.00 12.27 208 GLU A O 1
ATOM 1437 N N . LEU A 1 195 ? 6.179 5.262 -5.286 1.00 12.78 209 LEU A N 1
ATOM 1438 C CA . LEU A 1 195 ? 5.350 6.307 -4.689 1.00 12.98 209 LEU A CA 1
ATOM 1439 C C . LEU A 1 195 ? 5.834 7.695 -5.098 1.00 13.35 209 LEU A C 1
ATOM 1440 O O . LEU A 1 195 ? 5.037 8.549 -5.505 1.00 13.33 209 LEU A O 1
ATOM 1445 N N . LEU A 1 196 ? 7.144 7.936 -4.996 1.00 13.85 210 LEU A N 1
ATOM 1446 C CA . LEU A 1 196 ? 7.695 9.220 -5.414 1.00 14.47 210 LEU A CA 1
ATOM 1447 C C . LEU A 1 196 ? 7.445 9.476 -6.895 1.00 14.24 210 LEU A C 1
ATOM 1448 O O . LEU A 1 196 ? 7.173 10.613 -7.299 1.00 14.79 210 LEU A O 1
ATOM 1453 N N . MET A 1 197 ? 7.537 8.432 -7.722 1.00 13.72 211 MET A N 1
ATOM 1454 C CA . MET A 1 197 ? 7.241 8.591 -9.143 1.00 17.09 211 MET A CA 1
ATOM 1455 C C . MET A 1 197 ? 5.781 8.967 -9.360 1.00 13.14 211 MET A C 1
ATOM 1456 O O . MET A 1 197 ? 5.469 9.816 -10.202 1.00 13.40 211 MET A O 1
ATOM 1461 N N . ARG A 1 198 ? 4.872 8.353 -8.599 1.00 12.67 212 ARG A N 1
ATOM 1462 C CA . ARG A 1 198 ? 3.450 8.647 -8.756 1.00 13.12 212 ARG A CA 1
ATOM 1463 C C . ARG A 1 198 ? 3.151 10.098 -8.405 1.00 13.28 212 ARG A C 1
ATOM 1464 O O . ARG A 1 198 ? 2.433 10.791 -9.134 1.00 13.78 212 ARG A O 1
ATOM 1472 N N . ARG A 1 199 ? 3.697 10.572 -7.282 1.00 14.01 213 ARG A N 1
ATOM 1473 C CA . ARG A 1 199 ? 3.484 11.956 -6.872 1.00 15.48 213 ARG A CA 1
ATOM 1474 C C . ARG A 1 199 ? 3.994 12.929 -7.927 1.00 16.36 213 ARG A C 1
ATOM 1475 O O . ARG A 1 199 ? 3.370 13.966 -8.180 1.00 20.58 213 ARG A O 1
ATOM 1483 N N . HIS A 1 200 ? 5.127 12.609 -8.557 1.00 17.21 214 HIS A N 1
ATOM 1484 C CA . HIS A 1 200 ? 5.688 13.493 -9.575 1.00 18.92 214 HIS A CA 1
ATOM 1485 C C . HIS A 1 200 ? 4.824 13.507 -10.830 1.00 17.87 214 HIS A C 1
ATOM 1486 O O . HIS A 1 200 ? 4.686 14.550 -11.481 1.00 18.10 214 HIS A O 1
ATOM 1493 N N . ILE A 1 201 ? 4.242 12.360 -11.190 1.00 16.18 215 ILE A N 1
ATOM 1494 C CA . ILE A 1 201 ? 3.311 12.324 -12.313 1.00 15.24 215 ILE A CA 1
ATOM 1495 C C . ILE A 1 201 ? 2.068 13.143 -11.991 1.00 16.11 215 ILE A C 1
ATOM 1496 O O . ILE A 1 201 ? 1.570 13.898 -12.834 1.00 22.75 215 ILE A O 1
ATOM 1501 N N . SER A 1 202 ? 1.555 13.017 -10.765 1.00 16.00 216 SER A N 1
ATOM 1502 C CA . SER A 1 202 ? 0.376 13.783 -10.375 1.00 23.50 216 SER A CA 1
ATOM 1503 C C . SER A 1 202 ? 0.672 15.274 -10.311 1.00 26.40 216 SER A C 1
ATOM 1504 O O . SER A 1 202 ? -0.202 16.090 -10.618 1.00 30.58 216 SER A O 1
ATOM 1507 N N . ALA A 1 203 ? 1.888 15.648 -9.911 1.00 26.59 217 ALA A N 1
ATOM 1508 C CA . ALA A 1 203 ? 2.262 17.057 -9.930 1.00 28.90 217 ALA A CA 1
ATOM 1509 C C . ALA A 1 203 ? 2.306 17.584 -11.356 1.00 29.05 217 ALA A C 1
ATOM 1510 O O . ALA A 1 203 ? 1.961 18.743 -11.610 1.00 35.68 217 ALA A O 1
ATOM 1512 N N . SER A 1 204 ? 2.726 16.741 -12.302 1.00 33.39 218 SER A N 1
ATOM 1513 C CA . SER A 1 204 ? 2.748 17.150 -13.701 1.00 30.38 218 SER A CA 1
ATOM 1514 C C . SER A 1 204 ? 1.339 17.376 -14.231 1.00 35.76 218 SER A C 1
ATOM 1515 O O . SER A 1 204 ? 1.096 18.336 -14.972 1.00 48.38 218 SER A O 1
ATOM 1518 N N . ARG A 1 205 ? 0.394 16.508 -13.854 1.00 23.00 219 ARG A N 1
ATOM 1519 C CA . ARG A 1 205 ? -0.977 16.656 -14.334 1.00 32.81 219 ARG A CA 1
ATOM 1520 C C . ARG A 1 205 ? -1.622 17.922 -13.786 1.00 37.63 219 ARG A C 1
ATOM 1521 O O . ARG A 1 205 ? -2.301 18.646 -14.523 1.00 35.63 219 ARG A O 1
ATOM 1529 N N . ARG A 1 206 ? -1.427 18.203 -12.494 1.00 40.75 220 ARG A N 1
ATOM 1530 C CA . ARG A 1 206 ? -1.978 19.424 -11.914 1.00 39.55 220 ARG A CA 1
ATOM 1531 C C . ARG A 1 206 ? -1.369 20.665 -12.550 1.00 40.06 220 ARG A C 1
ATOM 1532 O O . ARG A 1 206 ? -2.055 21.680 -12.718 1.00 40.87 220 ARG A O 1
ATOM 1540 N N . ASN A 1 207 ? -0.086 20.601 -12.909 1.00 38.77 221 ASN A N 1
ATOM 1541 C CA . ASN A 1 207 ? 0.559 21.727 -13.574 1.00 29.80 221 ASN A CA 1
ATOM 1542 C C . ASN A 1 207 ? -0.093 22.017 -14.920 1.00 45.06 221 ASN A C 1
ATOM 1543 O O . ASN A 1 207 ? -0.268 23.182 -15.296 1.00 49.22 221 ASN A O 1
ATOM 1548 N N . ILE A 1 208 ? -0.460 20.969 -15.660 1.00 47.18 222 ILE A N 1
ATOM 1549 C CA . ILE A 1 208 ? -1.138 21.160 -16.938 1.00 39.87 222 ILE A CA 1
ATOM 1550 C C . ILE A 1 208 ? -2.583 21.590 -16.716 1.00 39.89 222 ILE A C 1
ATOM 1551 O O . ILE A 1 208 ? -3.118 22.425 -17.456 1.00 66.41 222 ILE A O 1
ATOM 1556 N N . GLU A 1 209 ? -3.231 21.047 -15.681 1.00 39.77 223 GLU A N 1
ATOM 1557 C CA . GLU A 1 209 ? -4.595 21.442 -15.346 1.00 39.16 223 GLU A CA 1
ATOM 1558 C C . GLU A 1 209 ? -4.709 22.910 -14.952 1.00 48.82 223 GLU A C 1
ATOM 1559 O O . GLU A 1 209 ? -5.830 23.416 -14.834 1.00 35.55 223 GLU A O 1
ATOM 1565 N N . ARG A 1 210 ? -3.586 23.602 -14.747 1.00 52.87 224 ARG A N 1
ATOM 1566 C CA . ARG A 1 210 ? -3.608 25.014 -14.389 1.00 55.02 224 ARG A CA 1
ATOM 1567 C C . ARG A 1 210 ? -3.981 25.922 -15.554 1.00 57.70 224 ARG A C 1
ATOM 1568 O O . ARG A 1 210 ? -4.158 27.127 -15.341 1.00 61.36 224 ARG A O 1
ATOM 1576 N N . GLN A 1 211 ? -4.102 25.388 -16.772 1.00 52.60 225 GLN A N 1
ATOM 1577 C CA . GLN A 1 211 ? -4.401 26.203 -17.954 1.00 59.59 225 GLN A CA 1
ATOM 1578 C C . GLN A 1 211 ? -5.299 25.395 -18.891 1.00 58.53 225 GLN A C 1
ATOM 1579 O O . GLN A 1 211 ? -4.818 24.675 -19.771 1.00 66.17 225 GLN A O 1
ATOM 1585 N N . LEU A 1 212 ? -6.607 25.525 -18.700 1.00 57.83 226 LEU A N 1
ATOM 1586 C CA . LEU A 1 212 ? -7.572 24.821 -19.535 1.00 63.20 226 LEU A CA 1
ATOM 1587 C C . LEU A 1 212 ? -8.805 25.684 -19.791 1.00 75.58 226 LEU A C 1
ATOM 1588 O O . LEU A 1 212 ? -9.393 26.239 -18.861 1.00 66.80 226 LEU A O 1
#

Solvent-accessible surface area: 10566 Å² total; per-residue (Å²): 144,82,93,42,85,58,1,17,103,88,0,27,66,8,1,16,57,27,143,34,59,41,34,31,164,23,39,64,58,97,28,8,173,98,67,56,16,76,99,42,39,1,132,45,2,17,108,137,0,36,52,47,146,1,2,52,162,45,93,184,107,30,16,69,0,6,57,7,45,83,72,43,0,53,99,7,4,107,86,16,34,59,33,2,0,59,1,0,85,17,0,0,109,128,6,56,104,72,81,2,65,67,0,84,141,25,0,96,121,140,140,47,139,26,38,81,66,0,8,77,69,1,0,79,6,0,59,49,89,66,7,24,131,79,0,19,39,60,30,10,30,11,8,77,3,0,62,67,79,43,43,25,42,126,95,24,38,180,96,14,65,32,21,9,60,127,0,0,64,2,0,25,112,104,56,8,146,78,0,32,81,43,0,85,148,9,1,18,16,17,52,110,6,3,46,152,60,114

Nearest PDB structures (foldseek):
  7xp1-assembly1_A-2  TM=1.004E+00  e=2.116E-29  Pseudomonas aeruginosa PAO1
  7xp0-assembly1_A-2  TM=9.901E-01  e=1.199E-25  Pseudomonas aeruginosa PAO1
  7u5q-assembly2_B  TM=8.283E-01  e=1.011E-10  Brucella melitensis ATCC 23457
  4p9f-assembly1_A  TM=7.626E-01  e=1.494E-08  Escherichia coli UMEA 3718-1
  3ihu-assembly2_B  TM=7.591E-01  e=3.861E-08  Cupriavidus pinatubonensis JMP134

InterPro domains:
  IPR000524 Transcription regulator HTH, GntR [PF00392] (18-80)
  IPR000524 Transcription regulator HTH, GntR [PS50949] (16-83)
  IPR000524 Transcription regulator HTH, GntR [SM00345] (22-80)
  IPR000524 Transcription regulator HTH, GntR [cd07377] (17-80)
  IPR008920 Transcription regulator FadR/GntR, C-terminal [G3DSA:1.20.120.530] (84-230)
  IPR008920 Transcription regulator FadR/GntR, C-terminal [SSF48008] (87-224)
  IPR011711 GntR, C-terminal [PF07729] (90-216)
  IPR011711 GntR, C-terminal [SM008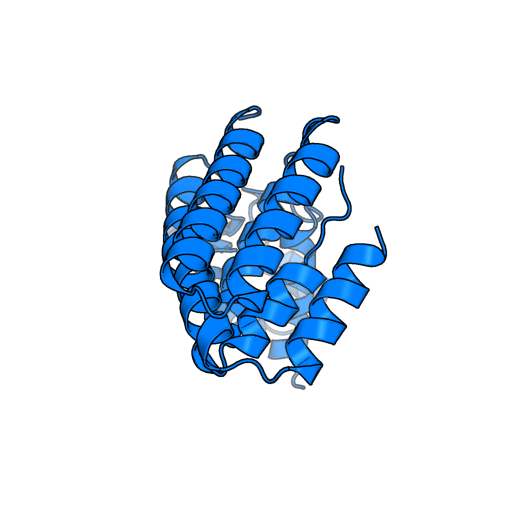95] (90-217)
  IPR036388 Winged helix-like DNA-binding domain superfamily [G3DSA:1.10.10.10] (15-81)
  IPR036390 Winged helix DNA-binding domain superfamily [SSF46785] (13-108)

Organism: Pseudomonas aeruginosa (strain ATCC 15692 / DSM 22644 / CIP 104116 / JCM 14847 / LMG 12228 / 1C / PRS 101 / PAO1) (NCBI:txid208964)

Sequence (198 aa):
ETLSEHVFRKIQSAIVSGEIAPGSKISEPELARTYGISRGPLREAIHRLEGLRLLVRVPHVGARVVSLSHAELIELYEIRESLEGMACRLAAERMSQAEIDELRRVLDTHQQEGDYDFHYRIIQGSGNATLTRMLCGELYQLVRMYRIQYSTTPNRPRQAFAEHHRILDAIADRDGELAELLMRRHISASRRNIERQL

Foldseek 3Di:
DDPLVVLLVVVLVCQLLCVPPAFAQDDLVVSCVVSVDDVPSVVVSVVVCVVLQQWPADVVGGITGHNLDLVVLCVLLVVVLVLLLVLLLLLLQQADLVLLVVLVVLLVVDLPDDSVVNSLSSNVSSVDPVSNCVVVVRSVSSVSSLSNVAPFDPCLVVVLSVLSVVLSVCSSVSNSVVNSVSSNVSSVVVSVRSVVDD

B-factor: mean 47.45, std 23.14, range [10.82, 129.71]

Secondary structure (DSSP, 8-state):
--HHHHHHHHHHHHHHTSSSPTT-B--HHHHHHHHT--HHHHHHHHHHHHHTTSEEE-TTS-EEE----HHHHHHHHHHHHHHHHHHHHHHHHH--HHHHHHHHHHHHH------HHHHHHHHHHTT-HHHHIIIIIIIHHHHHHHHHHSPPPTTHHHHHHHHHHHHHHHHHTT-HHHHHHHHHHHHHHHHHHHHT--

Radius of gyration: 18.58 Å; Cα contacts (8 Å, |Δi|>4): 239; chains: 1; bounding box: 47×34×50 Å